Protein AF-A0A1I4G0M4-F1 (afdb_monomer)

Nearest PDB structures (foldseek):
  6oh1-assembly1_A  TM=7.867E-01  e=3.934E-06  Streptococcus pneumoniae
  4fum-assembly1_A-2  TM=7.657E-01  e=6.143E-06  Staphylococcus epidermidis RP62A
  4wve-assembly2_B  TM=8.026E-01  e=1.417E-05  Staphylococcus aureus subsp. aureus NCTC 8325
  5e27-assembly2_B  TM=4.887E-01  e=3.034E-07  Mycobacterium tuberculosis
  3eo5-assembly1_A  TM=3.248E-01  e=1.291E-06  Mycobacterium tuberculosis

Foldseek 3Di:
DDDDDDDDDDDDDDDDDDDDVVVVVVVVVVVVVVVVVVVPDDPVVVVVVVCVVVVVVVVVCVVVVPPPPPPDPPPCPVPVVVVVVVVVVVVPPPPDDDDDDDDDDDDDDDDDDDDDDDDDDDDDDDDWDKDKDKDKDKDKAFAAEDEAEDQPDAAPDKDWPDDKDIWMKIWIWIFIDTNNHTDDIDTPDIDGPGHIDHIYMYGYPHDDDPPPPDPDDFPQPQAWDQDPVRDTWRDWDADPDAGPQFFFAAPQRTTGNDPDQPCVCVVRRHTPGTD

Sequence (275 aa):
MTAPPPTDPKSGAGPRRKVPVTTWIGIGCTALLALIGLASGGVWMMIFFAALVVLPTAIYGWAFQQRTWLRLPRKRATAAIGAAIAFVVLLGSSAAYGSAHPETSAPAGVTHRVVSSSTPTPSATPTPVITTKVVAETAVIPFTSTTVDSATAPQGTSSITTPGANGVETKTYLVTYSDGVETTRVLQSDVVTTPPVAQVTTVGTYVAPPPPPAPAAPTCTNGTYVNSAGNTVCRPETSAGAPPGATARCNDGTYSFSQTRRGTCSSHGGVAEWL

pLDDT: mean 77.04, std 19.31, range [38.28, 98.38]

Radius of gyration: 43.45 Å; Cα contacts (8 Å, |Δi|>4): 326; chains: 1; bounding box: 82×77×126 Å

Solvent-accessible surface area (backbone atoms only — not comparable to full-atom values): 17545 Å² total; per-residue (Å²): 142,81,85,83,84,88,82,83,86,83,84,78,86,76,84,84,79,80,78,59,70,69,58,56,51,51,52,49,52,54,51,50,54,54,54,53,47,72,75,71,59,60,76,66,51,52,51,52,54,50,46,65,53,51,51,56,54,51,49,50,47,61,76,65,67,58,76,67,87,71,87,66,67,90,85,55,67,72,62,63,57,52,56,57,56,55,54,61,61,69,70,65,78,76,88,77,82,85,81,81,82,84,89,80,88,87,90,80,89,82,81,95,80,80,90,82,92,80,81,92,72,92,75,74,80,81,76,78,56,74,47,78,45,83,46,82,47,79,46,80,36,78,46,53,80,47,78,45,84,30,75,82,38,52,55,88,42,72,44,76,77,34,78,55,38,62,13,32,34,41,36,34,28,47,34,34,24,49,75,84,42,83,74,46,78,42,83,74,45,79,43,74,79,36,76,51,35,56,19,32,33,38,33,21,61,24,72,80,74,78,77,76,79,75,78,79,77,62,82,49,84,71,39,70,44,69,48,99,87,72,47,81,33,44,42,63,40,78,59,100,57,87,55,75,71,44,36,29,34,20,60,74,60,33,34,30,35,56,92,54,82,80,70,44,36,59,93,35,78,27,67,66,44,78,99

Secondary structure (DSSP, 8-state):
--PPPPPPP-------PPPPHHHHHHHHHHHHHHHHHHHH--HHHHHHHHHHHHHHHHHHHHHT----S----TTSHHHHHHHHHHHHHHT---------PPP------------------PPPPPPP-EEEEEEEEEEEEPPPEEEEEEEEEETT-EEEEE--B-EEEEEEEEEEEETTEEEEEEEEEEEEEEPPBPEEEEEEEE-PPPPPPPPPPP--TT-EEE-TTS-EEEPPB--SS--TT--EEETTSPEE--SSSTTTTTTTTSEEEE-

Structure (mmCIF, N/CA/C/O backbone):
data_AF-A0A1I4G0M4-F1
#
_entry.id   AF-A0A1I4G0M4-F1
#
loop_
_atom_site.group_PDB
_atom_site.id
_atom_site.type_symbol
_atom_site.label_atom_id
_atom_site.label_alt_id
_atom_site.label_comp_id
_atom_site.label_asym_id
_atom_site.label_entity_id
_atom_site.label_seq_id
_atom_site.pdbx_PDB_ins_code
_atom_site.Cartn_x
_atom_site.Cartn_y
_atom_site.Cartn_z
_atom_site.occupancy
_atom_site.B_iso_or_equiv
_atom_site.auth_seq_id
_atom_site.auth_comp_id
_atom_site.auth_asym_id
_atom_site.auth_atom_id
_atom_site.pdbx_PDB_model_num
ATOM 1 N N . MET A 1 1 ? 31.127 62.601 -32.742 1.00 46.09 1 MET A N 1
ATOM 2 C CA . MET A 1 1 ? 30.735 62.058 -31.425 1.00 46.09 1 MET A CA 1
ATOM 3 C C . MET A 1 1 ? 29.483 62.808 -31.011 1.00 46.09 1 MET A C 1
ATOM 5 O O . MET A 1 1 ? 29.580 63.955 -30.603 1.00 46.09 1 MET A O 1
ATOM 9 N N . THR A 1 2 ? 28.317 62.223 -31.267 1.00 50.25 2 THR A N 1
ATOM 10 C CA . THR A 1 2 ? 27.009 62.885 -31.150 1.00 50.25 2 THR A CA 1
ATOM 11 C C . THR A 1 2 ? 26.261 62.212 -30.003 1.00 50.25 2 THR A C 1
ATOM 13 O O . THR A 1 2 ? 26.163 60.986 -29.989 1.00 50.25 2 THR A O 1
ATOM 16 N N . ALA A 1 3 ? 25.821 62.985 -29.011 1.00 56.62 3 ALA A N 1
ATOM 17 C CA . ALA A 1 3 ? 25.160 62.471 -27.811 1.00 56.62 3 ALA A CA 1
ATOM 18 C C . ALA A 1 3 ? 23.740 61.941 -28.118 1.00 56.62 3 ALA A C 1
ATOM 20 O O . ALA A 1 3 ? 23.060 62.521 -28.968 1.00 56.62 3 ALA A O 1
ATOM 21 N N . PRO A 1 4 ? 23.267 60.874 -27.442 1.00 65.88 4 PRO A N 1
ATOM 22 C CA . PRO A 1 4 ? 21.891 60.398 -27.581 1.00 65.88 4 PRO A CA 1
ATOM 23 C C . PRO A 1 4 ? 20.898 61.211 -26.716 1.00 65.88 4 PRO A C 1
ATOM 25 O O . PRO A 1 4 ? 21.292 61.734 -25.670 1.00 65.88 4 PRO A O 1
ATOM 28 N N . PRO A 1 5 ? 19.614 61.313 -27.118 1.00 71.19 5 PRO A N 1
ATOM 29 C CA . PRO A 1 5 ? 18.594 62.066 -26.385 1.00 71.19 5 PRO A CA 1
ATOM 30 C C . PRO A 1 5 ? 17.987 61.275 -25.203 1.00 71.19 5 PRO A C 1
ATOM 32 O O . PRO A 1 5 ? 18.040 60.041 -25.199 1.00 71.19 5 PRO A O 1
ATOM 35 N N . PRO A 1 6 ? 17.381 61.961 -24.211 1.00 63.66 6 PRO A N 1
ATOM 36 C CA . PRO A 1 6 ? 16.800 61.331 -23.026 1.00 63.66 6 PRO A CA 1
ATOM 37 C C . PRO A 1 6 ? 15.411 60.737 -23.309 1.00 63.66 6 PRO A C 1
ATOM 39 O O . PRO A 1 6 ? 14.612 61.307 -24.050 1.00 63.66 6 PRO A O 1
ATOM 42 N N . THR A 1 7 ? 15.108 59.592 -22.693 1.00 62.88 7 THR A N 1
ATOM 43 C CA . THR A 1 7 ? 13.800 58.922 -22.773 1.00 62.88 7 THR A CA 1
ATOM 44 C C . THR A 1 7 ? 12.983 59.138 -21.499 1.00 62.88 7 THR A C 1
ATOM 46 O O . THR A 1 7 ? 13.431 58.757 -20.416 1.00 62.88 7 THR A O 1
ATOM 49 N N . ASP A 1 8 ? 11.773 59.682 -21.648 1.00 58.47 8 ASP A N 1
ATOM 50 C CA . ASP A 1 8 ? 10.769 59.851 -20.588 1.00 58.47 8 ASP A CA 1
ATOM 51 C C . ASP A 1 8 ? 10.151 58.520 -20.097 1.00 58.47 8 ASP A C 1
ATOM 53 O O . ASP A 1 8 ? 10.007 57.568 -20.877 1.00 58.47 8 ASP A O 1
ATOM 57 N N . PRO A 1 9 ? 9.701 58.439 -18.827 1.00 55.84 9 PRO A N 1
ATOM 58 C CA . PRO A 1 9 ? 9.067 57.249 -18.268 1.00 55.84 9 PRO A CA 1
ATOM 59 C C . PRO A 1 9 ? 7.562 57.189 -18.594 1.00 55.84 9 PRO A C 1
ATOM 61 O O . PRO A 1 9 ? 6.764 58.002 -18.130 1.00 55.84 9 PRO A O 1
ATOM 64 N N . LYS A 1 10 ? 7.135 56.169 -19.351 1.00 48.88 10 LYS A N 1
ATOM 65 C CA . LYS A 1 10 ? 5.709 55.848 -19.555 1.00 48.88 10 LYS A CA 1
ATOM 66 C C . LYS A 1 10 ? 5.083 55.305 -18.264 1.00 48.88 10 LYS A C 1
ATOM 68 O O . LYS A 1 10 ? 5.403 54.194 -17.842 1.00 48.88 10 LYS A O 1
ATOM 73 N N . SER A 1 11 ? 4.130 56.041 -17.690 1.00 54.94 11 SER A N 1
ATOM 74 C CA . SER A 1 11 ? 3.196 55.509 -16.694 1.00 54.94 11 SER A CA 1
ATOM 75 C C . SER A 1 11 ? 2.134 54.646 -17.392 1.00 54.94 11 SER A C 1
ATOM 77 O O . SER A 1 11 ? 1.434 55.081 -18.305 1.00 54.94 11 SER A O 1
ATOM 79 N N . GLY A 1 12 ? 2.051 53.371 -17.009 1.00 44.28 12 GLY A N 1
ATOM 80 C CA . GLY A 1 12 ? 1.081 52.413 -17.537 1.00 44.28 12 GLY A CA 1
ATOM 81 C C . GLY A 1 12 ? 0.051 52.047 -16.477 1.00 44.28 12 GLY A C 1
ATOM 82 O O . GLY A 1 12 ? 0.249 51.092 -15.730 1.00 44.28 12 GLY A O 1
ATOM 83 N N . ALA A 1 13 ? -1.058 52.784 -16.407 1.00 55.34 13 ALA A N 1
ATOM 84 C CA . ALA A 1 13 ? -2.236 52.350 -15.662 1.00 55.34 13 ALA A CA 1
ATOM 85 C C . ALA A 1 13 ? -2.979 51.280 -16.484 1.00 55.34 13 ALA A C 1
ATOM 87 O O . ALA A 1 13 ? -3.579 51.576 -17.516 1.00 55.34 13 ALA A O 1
ATOM 88 N N . GLY A 1 14 ? -2.900 50.018 -16.054 1.00 52.09 14 GLY A N 1
ATOM 89 C CA . GLY A 1 14 ? -3.593 48.898 -16.697 1.00 52.09 14 GLY A CA 1
ATOM 90 C C . GLY A 1 14 ? -5.120 48.929 -16.490 1.00 52.09 14 GLY A C 1
ATOM 91 O O . GLY A 1 14 ? -5.606 49.503 -15.512 1.00 52.09 14 GLY A O 1
ATOM 92 N N . PRO A 1 15 ? -5.905 48.294 -17.381 1.00 52.31 15 PRO A N 1
ATOM 93 C CA . PRO A 1 15 ? -7.363 48.369 -17.354 1.00 52.31 15 PRO A CA 1
ATOM 94 C C . PRO A 1 15 ? -7.946 47.557 -16.188 1.00 52.31 15 PRO A C 1
ATOM 96 O O . PRO A 1 15 ? -7.627 46.379 -16.004 1.00 52.31 15 PRO A O 1
ATOM 99 N N . ARG A 1 16 ? -8.851 48.171 -15.412 1.00 62.41 16 ARG A N 1
ATOM 100 C CA . ARG A 1 16 ? -9.603 47.489 -14.346 1.00 62.41 16 ARG A CA 1
ATOM 101 C C . ARG A 1 16 ? -10.529 46.435 -14.965 1.00 62.41 16 ARG A C 1
ATOM 103 O O . ARG A 1 16 ? -11.519 46.775 -15.611 1.00 62.41 16 ARG A O 1
ATOM 110 N N . ARG A 1 17 ? -10.212 45.149 -14.774 1.00 59.25 17 ARG A N 1
ATOM 111 C CA . ARG A 1 17 ? -11.057 44.027 -15.217 1.00 59.25 17 ARG A CA 1
ATOM 112 C C . ARG A 1 17 ? -12.357 44.007 -14.413 1.00 59.25 17 ARG A C 1
ATOM 114 O O . ARG A 1 17 ? -12.329 43.914 -13.189 1.00 59.25 17 ARG A O 1
ATOM 121 N N . LYS A 1 18 ? -13.491 44.085 -15.112 1.00 61.56 18 LYS A N 1
ATOM 122 C CA . LYS A 1 18 ? -14.827 43.924 -14.528 1.00 61.56 18 LYS A CA 1
ATOM 123 C C . LYS A 1 18 ? -15.064 42.441 -14.226 1.00 61.56 18 LYS A C 1
ATOM 125 O O . LYS A 1 18 ? -14.893 41.600 -15.104 1.00 61.56 18 LYS A O 1
ATOM 130 N N . VAL A 1 19 ? -15.416 42.135 -12.981 1.00 71.19 19 VAL A N 1
ATOM 131 C CA . VAL A 1 19 ? -15.718 40.773 -12.516 1.00 71.19 19 VAL A CA 1
ATOM 132 C C . VAL A 1 19 ? -17.108 40.376 -13.038 1.00 71.19 19 VAL A C 1
ATOM 134 O O . VAL A 1 19 ? -18.021 41.201 -12.943 1.00 71.19 19 VAL A O 1
ATOM 137 N N . PRO A 1 20 ? -17.296 39.175 -13.618 1.00 74.00 20 PRO A N 1
ATOM 138 C CA . PRO A 1 20 ? -18.584 38.772 -14.176 1.00 74.00 20 PRO A CA 1
ATOM 139 C C . PRO A 1 20 ? -19.659 38.646 -13.087 1.00 74.00 20 PRO A C 1
ATOM 141 O O . PRO A 1 20 ? -19.386 38.233 -11.961 1.00 74.00 20 PRO A O 1
ATOM 144 N N . VAL A 1 21 ? -20.900 38.996 -13.436 1.00 74.50 21 VAL A N 1
ATOM 145 C CA . VAL A 1 21 ? -22.054 39.047 -12.512 1.00 74.50 21 VAL A CA 1
ATOM 146 C C . VAL A 1 21 ? -22.309 37.697 -11.829 1.00 74.50 21 VAL A C 1
ATOM 148 O O . VAL A 1 21 ? -22.703 37.651 -10.668 1.00 74.50 21 VAL A O 1
ATOM 151 N N . THR A 1 22 ? -21.988 36.589 -12.495 1.00 70.12 22 THR A N 1
ATOM 152 C CA . THR A 1 22 ? -22.091 35.231 -11.941 1.00 70.12 22 THR A CA 1
ATOM 153 C C . THR A 1 22 ? -21.184 35.004 -10.730 1.00 70.12 22 THR A C 1
ATOM 155 O O . THR A 1 22 ? -21.563 34.285 -9.808 1.00 70.12 22 THR A O 1
ATOM 158 N N . THR A 1 23 ? -20.023 35.663 -10.667 1.00 72.06 23 THR A N 1
ATOM 159 C CA . THR A 1 23 ? -19.131 35.608 -9.499 1.00 72.06 23 THR A CA 1
ATOM 160 C C . THR A 1 23 ? -19.723 36.364 -8.310 1.00 72.06 23 THR A C 1
ATOM 162 O O . THR A 1 23 ? -19.612 35.897 -7.180 1.00 72.06 23 THR A O 1
ATOM 165 N N . TRP A 1 24 ? -20.417 37.482 -8.547 1.00 72.25 24 TRP A N 1
ATOM 166 C CA . TRP A 1 24 ? -21.117 38.219 -7.489 1.00 72.25 24 TRP A CA 1
ATOM 167 C C . TRP A 1 24 ? -22.326 37.454 -6.943 1.00 72.25 24 TRP A C 1
ATOM 169 O O . TRP A 1 24 ? -22.546 37.458 -5.733 1.00 72.25 24 TRP A O 1
ATOM 179 N N . ILE A 1 25 ? -23.054 36.731 -7.802 1.00 75.88 25 ILE A N 1
ATOM 180 C CA . ILE A 1 25 ? -24.154 35.846 -7.384 1.00 75.88 25 ILE A CA 1
ATOM 181 C C . ILE A 1 25 ? -23.623 34.690 -6.523 1.00 75.88 25 ILE A C 1
ATOM 183 O O . ILE A 1 25 ? -24.203 34.389 -5.481 1.00 75.88 25 ILE A O 1
ATOM 187 N N . GLY A 1 26 ? -22.492 34.087 -6.910 1.00 73.38 26 GLY A N 1
ATOM 188 C CA . GLY A 1 26 ? -21.847 33.025 -6.133 1.00 73.38 26 GLY A CA 1
ATOM 189 C C . GLY A 1 26 ? -21.411 33.492 -4.743 1.00 73.38 26 GLY A C 1
ATOM 190 O O . GLY A 1 26 ? -21.760 32.856 -3.751 1.00 73.38 26 GLY A O 1
ATOM 191 N N . ILE A 1 27 ? -20.728 34.641 -4.663 1.00 76.31 27 ILE A N 1
ATOM 192 C CA . ILE A 1 27 ? -20.287 35.235 -3.389 1.00 76.31 27 ILE A CA 1
ATOM 193 C C . ILE A 1 27 ? -21.495 35.579 -2.504 1.00 76.31 27 ILE A C 1
ATOM 195 O O . ILE A 1 27 ? -21.495 35.262 -1.312 1.00 76.31 27 ILE A O 1
ATOM 199 N N . GLY A 1 28 ? -22.548 36.159 -3.090 1.00 78.12 28 GLY A N 1
ATOM 200 C CA . GLY A 1 28 ? -23.790 36.483 -2.387 1.00 78.12 28 GLY A CA 1
ATOM 201 C C . GLY A 1 28 ? -24.496 35.250 -1.818 1.00 78.12 28 GLY A C 1
ATOM 202 O O . GLY A 1 28 ? -24.866 35.252 -0.646 1.00 78.12 28 GLY A O 1
ATOM 203 N N . CYS A 1 29 ? -24.610 34.168 -2.597 1.00 75.12 29 CYS A N 1
ATOM 204 C CA . CYS A 1 29 ? -25.181 32.906 -2.116 1.00 75.12 29 CYS A CA 1
ATOM 205 C C . CYS A 1 29 ? -24.360 32.301 -0.975 1.00 75.12 29 CYS A C 1
ATOM 207 O O . CYS A 1 29 ? -24.932 31.875 0.025 1.00 75.12 29 CYS A O 1
ATOM 209 N N . THR A 1 30 ? -23.028 32.301 -1.075 1.00 76.12 30 THR A N 1
ATOM 210 C CA . THR A 1 30 ? -22.179 31.777 0.006 1.00 76.12 30 THR A CA 1
ATOM 211 C C . THR A 1 30 ? -22.269 32.612 1.282 1.00 76.12 30 THR A C 1
ATOM 213 O O . THR A 1 30 ? -22.320 32.045 2.371 1.00 76.12 30 THR A O 1
ATOM 216 N N . ALA A 1 31 ? -22.351 33.941 1.169 1.00 77.50 31 ALA A N 1
ATOM 217 C CA . ALA A 1 31 ? -22.510 34.822 2.323 1.00 77.50 31 ALA A CA 1
ATOM 218 C C . ALA A 1 31 ? -23.891 34.661 2.983 1.00 77.50 31 ALA A C 1
ATOM 220 O O . ALA A 1 31 ? -23.984 34.625 4.208 1.00 77.50 31 ALA A O 1
ATOM 221 N N . LEU A 1 32 ? -24.953 34.499 2.185 1.00 76.44 32 LEU A N 1
ATOM 222 C CA . LEU A 1 32 ? -26.309 34.261 2.684 1.00 76.44 32 LEU A CA 1
ATOM 223 C C . LEU A 1 32 ? -26.420 32.905 3.398 1.00 76.44 32 LEU A C 1
ATOM 225 O O . LEU A 1 32 ? -26.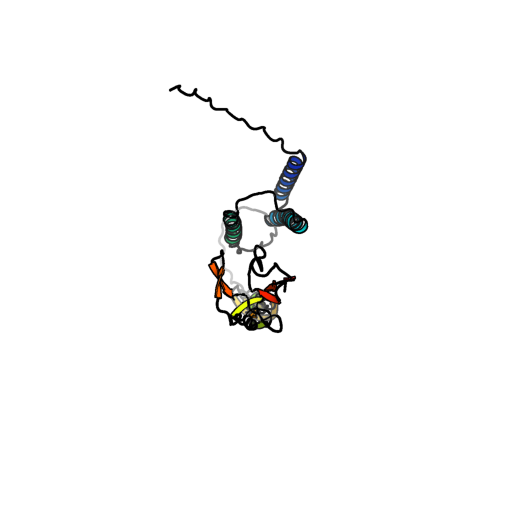984 32.831 4.485 1.00 76.44 32 LEU A O 1
ATOM 229 N N . LEU A 1 33 ? -25.839 31.844 2.831 1.00 69.44 33 LEU A N 1
ATOM 230 C CA . LEU A 1 33 ? -25.834 30.514 3.449 1.00 69.44 33 LEU A CA 1
ATOM 231 C C . LEU A 1 33 ? -25.006 30.480 4.744 1.00 69.44 33 LEU A C 1
ATOM 233 O O . LEU A 1 33 ? -25.419 29.844 5.712 1.00 69.44 33 LEU A O 1
ATOM 237 N N . ALA A 1 34 ? -23.894 31.220 4.806 1.00 66.44 34 ALA A N 1
ATOM 238 C CA . ALA A 1 34 ? -23.120 31.385 6.037 1.00 66.44 34 ALA A CA 1
ATOM 239 C C . ALA A 1 34 ? -23.906 32.145 7.124 1.00 66.44 34 ALA A C 1
ATOM 241 O O . ALA A 1 34 ? -23.857 31.774 8.296 1.00 66.44 34 ALA A O 1
ATOM 242 N N . LEU A 1 35 ? -24.681 33.166 6.742 1.00 68.12 35 LEU A N 1
ATOM 243 C CA . LEU A 1 35 ? -25.550 33.908 7.664 1.00 68.12 35 LEU A CA 1
ATOM 244 C C . LEU A 1 35 ? -26.728 33.065 8.177 1.00 68.12 35 LEU A C 1
ATOM 246 O O . LEU A 1 35 ? -27.078 33.164 9.350 1.00 68.12 35 LEU A O 1
ATOM 250 N N . ILE A 1 36 ? -27.302 32.192 7.344 1.00 68.19 36 ILE A N 1
ATOM 251 C CA . ILE A 1 36 ? -28.359 31.255 7.765 1.00 68.19 36 ILE A CA 1
ATOM 252 C C . ILE A 1 36 ? -27.798 30.184 8.719 1.00 68.19 36 ILE A C 1
ATOM 254 O O . ILE A 1 36 ? -28.456 29.818 9.698 1.00 68.19 36 ILE A O 1
ATOM 258 N N . GLY A 1 37 ? -26.557 29.735 8.496 1.00 59.38 37 GLY A N 1
ATOM 259 C CA . GLY A 1 37 ? -25.847 28.828 9.405 1.00 59.38 37 GLY A CA 1
ATOM 260 C C . GLY A 1 37 ? -25.583 29.432 10.790 1.00 59.38 37 GLY A C 1
ATOM 261 O O . GLY A 1 37 ? -25.668 28.726 11.793 1.00 59.38 37 GLY A O 1
ATOM 262 N N . LEU A 1 38 ? -25.353 30.748 10.870 1.00 63.94 38 LEU A N 1
ATOM 263 C CA . LEU A 1 38 ? -25.207 31.466 12.144 1.00 63.94 38 LEU A CA 1
ATOM 264 C C . LEU A 1 38 ? -26.517 31.555 12.946 1.00 63.94 38 LEU A C 1
ATOM 266 O O . LEU A 1 38 ? -26.468 31.697 14.165 1.00 63.94 38 LEU A O 1
ATOM 270 N N . ALA A 1 39 ? -27.675 31.443 12.291 1.00 59.88 39 ALA A N 1
ATOM 271 C CA . ALA A 1 39 ? -28.978 31.606 12.932 1.00 59.88 39 ALA A CA 1
ATOM 272 C C . ALA A 1 39 ? -29.610 30.295 13.448 1.00 59.88 39 ALA A C 1
ATOM 274 O O . ALA A 1 39 ? -30.589 30.366 14.185 1.00 59.88 39 ALA A O 1
ATOM 275 N N . SER A 1 40 ? -29.096 29.110 13.077 1.00 61.91 40 SER A N 1
ATOM 276 C CA . SER A 1 40 ? -29.826 27.836 13.270 1.00 61.91 40 SER A CA 1
ATOM 277 C C . SER A 1 40 ? -29.075 26.688 13.965 1.00 61.91 40 SER A C 1
ATOM 279 O O . SER A 1 40 ? -29.665 25.634 14.188 1.00 61.91 40 SER A O 1
ATOM 281 N N . GLY A 1 41 ? -27.843 26.905 14.435 1.00 59.66 41 GLY A N 1
ATOM 282 C CA . GLY A 1 41 ? -27.257 26.079 15.497 1.00 59.66 41 GLY A CA 1
ATOM 283 C C . GLY A 1 41 ? -26.064 25.207 15.098 1.00 59.66 41 GLY A C 1
ATOM 284 O O . GLY A 1 41 ? -26.090 24.445 14.138 1.00 59.66 41 GLY A O 1
ATOM 285 N N . GLY A 1 42 ? -25.028 25.293 15.939 1.00 73.56 42 GLY A N 1
ATOM 286 C CA . GLY A 1 42 ? -23.911 24.357 16.023 1.00 73.56 42 GLY A CA 1
ATOM 287 C C . GLY A 1 42 ? -22.783 24.581 15.014 1.00 73.56 42 GLY A C 1
ATOM 288 O O . GLY A 1 42 ? -22.974 24.536 13.803 1.00 73.56 42 GLY A O 1
ATOM 289 N N . VAL A 1 43 ? -21.553 24.693 15.525 1.00 72.25 43 VAL A N 1
ATOM 290 C CA . VAL A 1 43 ? -20.302 24.688 14.734 1.00 72.25 43 VAL A CA 1
ATOM 291 C C . VAL A 1 43 ? -20.224 23.470 13.794 1.00 72.25 43 VAL A C 1
ATOM 293 O O . VAL A 1 43 ? -19.661 23.549 12.706 1.00 72.25 43 VAL A O 1
ATOM 296 N N . TRP A 1 44 ? -20.873 22.364 14.161 1.00 60.94 44 TRP A N 1
ATOM 297 C CA . TRP A 1 44 ? -20.993 21.158 13.342 1.00 60.94 44 TRP A CA 1
ATOM 298 C C . TRP A 1 44 ? -21.796 21.350 12.049 1.00 60.94 44 TRP A C 1
ATOM 300 O O . TRP A 1 44 ? -21.451 20.755 11.029 1.00 60.94 44 TRP A O 1
ATOM 310 N N . MET A 1 45 ? -22.799 22.230 12.042 1.00 67.19 45 MET A N 1
ATOM 311 C CA . MET A 1 45 ? -23.581 22.531 10.842 1.00 67.19 45 MET A CA 1
ATOM 312 C C . MET A 1 45 ? -22.754 23.363 9.850 1.00 67.19 45 MET A C 1
ATOM 314 O O . MET A 1 45 ? -22.775 23.112 8.646 1.00 67.19 45 MET A O 1
ATOM 318 N N . MET A 1 46 ? -21.919 24.276 10.361 1.00 70.25 46 MET A N 1
ATOM 319 C CA . MET A 1 46 ? -20.951 25.031 9.553 1.00 70.25 46 MET A CA 1
ATOM 320 C C . MET A 1 46 ? -19.930 24.113 8.869 1.00 70.25 46 MET A C 1
ATOM 322 O O . MET A 1 46 ? -19.624 24.306 7.693 1.00 70.25 46 MET A O 1
ATOM 326 N N . ILE A 1 47 ? -19.434 23.089 9.573 1.00 77.31 47 ILE A N 1
ATOM 327 C CA . ILE A 1 47 ? -18.485 22.114 9.010 1.00 77.31 47 ILE A CA 1
ATOM 328 C C . ILE A 1 47 ? -19.162 21.256 7.936 1.00 77.31 47 ILE A C 1
ATOM 330 O O . ILE A 1 47 ? -18.572 21.028 6.880 1.00 77.31 47 ILE A O 1
ATOM 334 N N . PHE A 1 48 ? -20.409 20.832 8.158 1.00 78.25 48 PHE A N 1
ATOM 335 C CA . PHE A 1 48 ? -21.159 20.040 7.183 1.00 78.25 48 PHE A CA 1
ATOM 336 C C . PHE A 1 48 ? -21.421 20.820 5.885 1.00 78.25 48 PHE A C 1
ATOM 338 O O . PHE A 1 48 ? -21.159 20.311 4.795 1.00 78.25 48 PHE A O 1
ATOM 345 N N . PHE A 1 49 ? -21.845 22.085 5.978 1.00 73.81 49 PHE A N 1
ATOM 346 C CA . PHE A 1 49 ? -22.045 22.928 4.794 1.00 73.81 49 PHE A CA 1
ATOM 347 C C . PHE A 1 49 ? -20.730 23.301 4.098 1.00 73.81 49 PHE A C 1
ATOM 349 O O . PHE A 1 49 ? -20.674 23.301 2.868 1.00 73.81 49 PHE A O 1
ATOM 356 N N . ALA A 1 50 ? -19.652 23.552 4.848 1.00 79.25 50 ALA A N 1
ATOM 357 C CA . ALA A 1 50 ? -18.331 23.775 4.263 1.00 79.25 50 ALA A CA 1
ATOM 358 C C . ALA A 1 50 ? -17.841 22.533 3.498 1.00 79.25 50 ALA A C 1
ATOM 360 O O . ALA A 1 50 ? -17.373 22.651 2.363 1.00 79.25 50 ALA A O 1
ATOM 361 N N . ALA A 1 51 ? -18.017 21.338 4.069 1.00 79.88 51 ALA A N 1
ATOM 362 C CA . ALA A 1 51 ? -17.696 20.080 3.404 1.00 79.88 51 ALA A CA 1
ATOM 363 C C . ALA A 1 51 ? -18.544 19.874 2.139 1.00 79.88 51 ALA A C 1
ATOM 365 O O . ALA A 1 51 ? -17.996 19.507 1.102 1.00 79.88 51 ALA A O 1
ATOM 366 N N . LEU A 1 52 ? -19.843 20.189 2.183 1.00 83.88 52 LEU A N 1
ATOM 367 C CA . LEU A 1 52 ? -20.761 20.048 1.048 1.00 83.88 52 LEU A CA 1
ATOM 368 C C . LEU A 1 52 ? -20.435 21.003 -0.112 1.00 83.88 52 LEU A C 1
ATOM 370 O O . LEU A 1 52 ? -20.794 20.713 -1.244 1.00 83.88 52 LEU A O 1
ATOM 374 N N . VAL A 1 53 ? -19.705 22.098 0.119 1.00 81.12 53 VAL A N 1
ATOM 375 C CA . VAL A 1 53 ? -19.227 22.995 -0.953 1.00 81.12 53 VAL A CA 1
ATOM 376 C C . VAL A 1 53 ? -17.829 22.601 -1.447 1.00 81.12 53 VAL A C 1
ATOM 378 O O . VAL A 1 53 ? -17.566 22.610 -2.654 1.00 81.12 53 VAL A O 1
ATOM 381 N N . VAL A 1 54 ? -16.925 22.222 -0.540 1.00 83.88 54 VAL A N 1
ATOM 382 C CA . VAL A 1 54 ? -15.524 21.903 -0.868 1.00 83.88 54 VAL A CA 1
ATOM 383 C C . VAL A 1 54 ? -15.386 20.539 -1.555 1.00 83.88 54 VAL A C 1
ATOM 385 O O . VAL A 1 54 ? -14.610 20.410 -2.502 1.00 83.88 54 VAL A O 1
ATOM 388 N N . LEU A 1 55 ? -16.154 19.524 -1.144 1.00 84.44 55 LEU A N 1
ATOM 389 C CA . LEU A 1 55 ? -16.086 18.190 -1.756 1.00 84.44 55 LEU A CA 1
ATOM 390 C C . LEU A 1 55 ? -16.525 18.197 -3.224 1.00 84.44 55 LEU A C 1
ATOM 392 O O . LEU A 1 55 ? -15.752 17.732 -4.059 1.00 84.44 55 LEU A O 1
ATOM 396 N N . PRO A 1 56 ? -17.688 18.760 -3.602 1.00 81.38 56 PRO A N 1
ATOM 397 C CA . PRO A 1 56 ? -18.097 18.793 -5.001 1.00 81.38 56 PRO A CA 1
ATOM 398 C C . PRO A 1 56 ? -17.188 19.666 -5.860 1.00 81.38 56 PRO A C 1
ATOM 400 O O . PRO A 1 56 ? -16.951 19.317 -7.009 1.00 81.38 56 PRO A O 1
ATOM 403 N N . THR A 1 57 ? -16.621 20.757 -5.329 1.00 77.12 57 THR A N 1
ATOM 404 C CA . THR A 1 57 ? -15.658 21.582 -6.083 1.00 77.12 57 THR A CA 1
ATOM 405 C C . THR A 1 57 ? -14.324 20.866 -6.302 1.00 77.12 57 THR A C 1
ATOM 407 O O . THR A 1 57 ? -13.761 20.951 -7.395 1.00 77.12 57 THR A O 1
ATOM 410 N N . ALA A 1 58 ? -13.847 20.097 -5.321 1.00 75.50 58 ALA A N 1
ATOM 411 C CA . ALA A 1 58 ? -12.668 19.248 -5.469 1.00 75.50 58 ALA A CA 1
ATOM 412 C C . ALA A 1 58 ? -12.917 18.069 -6.429 1.00 75.50 58 ALA A C 1
ATOM 414 O O . ALA A 1 58 ? -12.094 17.815 -7.309 1.00 75.50 58 ALA A O 1
ATOM 415 N N . ILE A 1 59 ? -14.067 17.395 -6.311 1.00 83.50 59 ILE A N 1
ATOM 416 C CA . ILE A 1 59 ? -14.475 16.286 -7.189 1.00 83.50 59 ILE A CA 1
ATOM 417 C C . ILE A 1 59 ? -14.683 16.787 -8.620 1.00 83.50 59 ILE A C 1
ATOM 419 O O . ILE A 1 59 ? -14.207 16.153 -9.555 1.00 83.50 59 ILE A O 1
ATOM 423 N N . TYR A 1 60 ? -15.310 17.949 -8.807 1.00 72.06 60 TYR A N 1
ATOM 424 C CA . TYR A 1 60 ? -15.466 18.581 -10.117 1.00 72.06 60 TYR A CA 1
ATOM 425 C C . TYR A 1 60 ? -14.106 18.964 -10.722 1.00 72.06 60 TYR A C 1
ATOM 427 O O . TYR A 1 60 ? -13.851 18.688 -11.893 1.00 72.06 60 TYR A O 1
ATOM 435 N N . GLY A 1 61 ? -13.190 19.527 -9.923 1.00 71.06 61 GLY A N 1
ATOM 436 C CA . GLY A 1 61 ? -11.825 19.836 -10.363 1.00 71.06 61 GLY A CA 1
ATOM 437 C C . GLY A 1 61 ? -11.005 18.596 -10.744 1.00 71.06 61 GLY A C 1
ATOM 438 O O . GLY A 1 61 ? -10.210 18.648 -11.684 1.00 71.06 61 GLY A O 1
ATOM 439 N N . TRP A 1 62 ? -11.219 17.476 -10.051 1.00 76.94 62 TRP A N 1
ATOM 440 C CA . TRP A 1 62 ? -10.560 16.200 -10.334 1.00 76.94 62 TRP A CA 1
ATOM 441 C C . TRP A 1 62 ? -11.156 15.495 -11.561 1.00 76.94 62 TRP A C 1
ATOM 443 O O . TRP A 1 62 ? -10.413 15.083 -12.452 1.00 76.94 62 TRP A O 1
ATOM 453 N N . ALA A 1 63 ? -12.487 15.429 -11.651 1.00 76.12 63 ALA A N 1
ATOM 454 C CA . ALA A 1 63 ? -13.212 14.749 -12.722 1.00 76.12 63 ALA A CA 1
ATOM 455 C C . ALA A 1 63 ? -13.045 15.431 -14.089 1.00 76.12 63 ALA A C 1
ATOM 457 O O . ALA A 1 63 ? -12.970 14.748 -15.106 1.00 76.12 63 ALA A O 1
ATOM 458 N N . PHE A 1 64 ? -12.939 16.763 -14.133 1.00 69.44 64 PHE A N 1
ATOM 459 C CA . PHE A 1 64 ? -12.834 17.497 -15.399 1.00 69.44 64 PHE A CA 1
ATOM 460 C C . PHE A 1 64 ? -11.402 17.759 -15.882 1.00 69.44 64 PHE A C 1
ATOM 462 O O . PHE A 1 64 ? -11.244 18.414 -16.911 1.00 69.44 64 PHE A O 1
ATOM 469 N N . GLN A 1 65 ? -10.359 17.279 -15.183 1.00 58.50 65 GLN A N 1
ATOM 470 C CA . GLN A 1 65 ? -8.939 17.425 -15.571 1.00 58.50 65 GLN A CA 1
ATOM 471 C C . GLN A 1 65 ? -8.524 18.833 -16.062 1.00 58.50 65 GLN A C 1
ATOM 473 O O . GLN A 1 65 ? -7.492 19.004 -16.721 1.00 58.50 65 GLN A O 1
ATOM 478 N N . GLN A 1 66 ? -9.270 19.883 -15.708 1.00 49.38 66 GLN A N 1
ATOM 479 C CA . GLN A 1 66 ? -8.880 21.246 -16.014 1.00 49.38 66 GLN A CA 1
ATOM 480 C C . GLN A 1 66 ? -7.827 21.649 -14.999 1.00 49.38 66 GLN A C 1
ATOM 482 O O . GLN A 1 66 ? -8.125 22.115 -13.901 1.00 49.38 66 GLN A O 1
ATOM 487 N N . ARG A 1 67 ? -6.570 21.424 -15.397 1.00 50.69 67 ARG A N 1
ATOM 488 C CA . ARG A 1 67 ? -5.368 21.996 -14.792 1.00 50.69 67 ARG A CA 1
ATOM 489 C C . ARG A 1 67 ? -5.671 23.447 -14.440 1.00 50.69 67 ARG A C 1
ATOM 491 O O . ARG A 1 67 ? -5.771 24.305 -15.317 1.00 50.69 67 ARG A O 1
ATOM 498 N N . THR A 1 68 ? -5.883 23.672 -13.152 1.00 45.94 68 THR A N 1
ATOM 499 C CA . THR A 1 68 ? -6.288 24.943 -12.578 1.00 45.94 68 THR A CA 1
ATOM 500 C C . THR A 1 68 ? -5.362 26.045 -13.081 1.00 45.94 68 THR A C 1
ATOM 502 O O . THR A 1 68 ? -4.137 25.956 -13.026 1.00 45.94 68 THR A O 1
ATOM 505 N N . TRP A 1 69 ? -5.978 27.099 -13.608 1.00 46.81 69 TRP A N 1
ATOM 506 C CA . TRP A 1 69 ? -5.350 28.258 -14.250 1.00 46.81 69 TRP A CA 1
ATOM 507 C C . TRP A 1 69 ? -4.530 29.133 -13.275 1.00 46.81 69 TRP A C 1
ATOM 509 O O . TRP A 1 69 ? -3.990 30.173 -13.651 1.00 46.81 69 TRP A O 1
ATOM 519 N N . LEU A 1 70 ? -4.385 28.704 -12.017 1.00 49.81 70 LEU A N 1
ATOM 520 C CA . LEU A 1 70 ? -3.436 29.266 -11.068 1.00 49.81 70 LEU A CA 1
ATOM 521 C C . LEU A 1 70 ? -2.048 28.707 -11.390 1.00 49.81 70 LEU A C 1
ATOM 523 O O . LEU A 1 70 ? -1.615 27.692 -10.846 1.00 49.81 70 LEU A O 1
ATOM 527 N N . ARG A 1 71 ? -1.324 29.415 -12.266 1.00 48.00 71 ARG A N 1
ATOM 528 C CA . ARG A 1 71 ? 0.133 29.286 -12.423 1.00 48.00 71 ARG A CA 1
ATOM 529 C C . ARG A 1 71 ? 0.847 29.730 -11.139 1.00 48.00 71 ARG A C 1
ATOM 531 O O . ARG A 1 71 ? 1.584 30.712 -11.143 1.00 48.00 71 ARG A O 1
ATOM 538 N N . LEU A 1 72 ? 0.633 29.023 -10.031 1.00 55.16 72 LEU A N 1
ATOM 539 C CA . LEU A 1 72 ? 1.484 29.176 -8.864 1.00 55.16 72 LEU A CA 1
ATOM 540 C C . LEU A 1 72 ? 2.799 28.431 -9.115 1.00 55.16 72 LEU A C 1
ATOM 542 O O . LEU A 1 72 ? 2.787 27.251 -9.479 1.00 55.16 72 LEU A O 1
ATOM 546 N N . PRO A 1 73 ? 3.949 29.096 -8.922 1.00 44.44 73 PRO A N 1
ATOM 547 C CA . PRO A 1 73 ? 5.240 28.447 -9.033 1.00 44.44 73 PRO A CA 1
ATOM 548 C C . PRO A 1 73 ? 5.339 27.326 -7.992 1.00 44.44 73 PRO A C 1
ATOM 550 O O . PRO A 1 73 ? 5.114 27.536 -6.798 1.00 44.44 73 PRO A O 1
ATOM 553 N N . ARG A 1 74 ? 5.720 26.136 -8.471 1.00 53.84 74 ARG A N 1
ATOM 554 C CA . ARG A 1 74 ? 5.828 24.835 -7.775 1.00 53.84 74 ARG A CA 1
ATOM 555 C C . ARG A 1 74 ? 6.581 24.810 -6.432 1.00 53.84 74 ARG A C 1
ATOM 557 O O . ARG A 1 74 ? 6.657 23.755 -5.821 1.00 53.84 74 ARG A O 1
ATOM 564 N N . LYS A 1 75 ? 7.137 25.925 -5.951 1.00 51.31 75 LYS A N 1
ATOM 565 C CA . LYS A 1 75 ? 7.980 25.970 -4.746 1.00 51.31 75 LYS A CA 1
ATOM 566 C C . LYS A 1 75 ? 7.297 26.512 -3.484 1.00 51.31 75 LYS A C 1
ATOM 568 O O . LYS A 1 75 ? 7.946 26.545 -2.449 1.00 51.31 75 LYS A O 1
ATOM 573 N N . ARG A 1 76 ? 6.024 26.941 -3.529 1.00 51.97 76 ARG A N 1
ATOM 574 C CA . ARG A 1 76 ? 5.327 27.466 -2.326 1.00 51.97 76 ARG A CA 1
ATOM 575 C C . ARG A 1 76 ? 3.951 26.857 -2.022 1.00 51.97 76 ARG A C 1
ATOM 577 O O . ARG A 1 76 ? 3.396 27.139 -0.968 1.00 51.97 76 ARG A O 1
ATOM 584 N N . ALA A 1 77 ? 3.429 25.976 -2.879 1.00 48.78 77 ALA A N 1
ATOM 585 C CA . ALA A 1 77 ? 2.148 25.294 -2.642 1.00 48.78 77 ALA A CA 1
ATOM 586 C C . ALA A 1 77 ? 2.200 24.261 -1.493 1.00 48.78 77 ALA A C 1
ATOM 588 O O . ALA A 1 77 ? 1.167 23.914 -0.933 1.00 48.78 77 ALA A O 1
ATOM 589 N N . THR A 1 78 ? 3.392 23.816 -1.089 1.00 46.91 78 THR A N 1
ATOM 590 C CA . THR A 1 78 ? 3.593 22.904 0.049 1.00 46.91 78 THR A CA 1
ATOM 591 C C . THR A 1 78 ? 3.514 23.592 1.415 1.00 46.91 78 THR A C 1
ATOM 593 O O . THR A 1 78 ? 3.221 22.928 2.402 1.00 46.91 78 THR A O 1
ATOM 596 N N . ALA A 1 79 ? 3.703 24.915 1.498 1.00 44.94 79 ALA A N 1
ATOM 597 C CA . ALA A 1 79 ? 3.675 25.634 2.776 1.00 44.94 79 ALA A CA 1
ATOM 598 C C . ALA A 1 79 ? 2.252 26.011 3.233 1.00 44.94 79 ALA A C 1
ATOM 600 O O . ALA A 1 79 ? 1.968 26.015 4.426 1.00 44.94 79 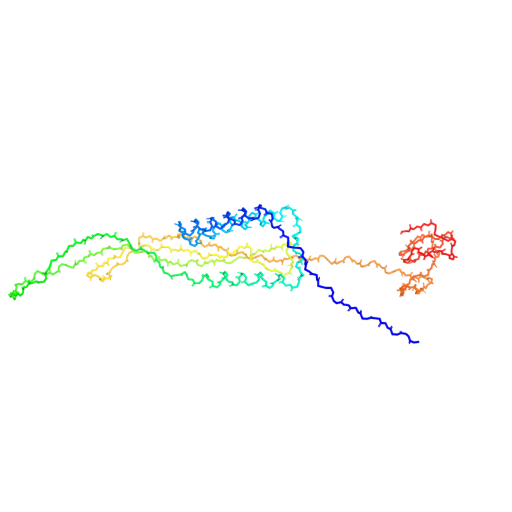ALA A O 1
ATOM 601 N N . ALA A 1 80 ? 1.333 26.284 2.300 1.00 47.62 80 ALA A N 1
ATOM 602 C CA . ALA A 1 80 ? -0.034 26.691 2.641 1.00 47.62 80 ALA A CA 1
ATOM 603 C C . ALA A 1 80 ? -0.934 25.510 3.056 1.00 47.62 80 ALA A C 1
ATOM 605 O O . ALA A 1 80 ? -1.809 25.671 3.900 1.00 47.62 80 ALA A O 1
ATOM 606 N N . ILE A 1 81 ? -0.690 24.311 2.514 1.00 50.19 81 ILE A N 1
ATOM 607 C CA . ILE A 1 81 ? -1.452 23.100 2.865 1.00 50.19 81 ILE A CA 1
ATOM 608 C C . ILE A 1 81 ? -1.026 22.568 4.247 1.00 50.19 81 ILE A C 1
ATOM 610 O O . ILE A 1 81 ? -1.866 22.105 5.013 1.00 50.19 81 ILE A O 1
ATOM 614 N N . GLY A 1 82 ? 0.251 22.725 4.621 1.00 46.53 82 GLY A N 1
ATOM 615 C CA . GLY A 1 82 ? 0.746 22.347 5.950 1.00 46.53 82 GLY A CA 1
ATOM 616 C C . GLY A 1 82 ? 0.153 23.181 7.094 1.00 46.53 82 GLY A C 1
ATOM 617 O O . GLY A 1 82 ? -0.161 22.636 8.149 1.00 46.53 82 GLY A O 1
ATOM 618 N N . ALA A 1 83 ? -0.077 24.481 6.878 1.00 49.91 83 ALA A N 1
ATOM 619 C CA .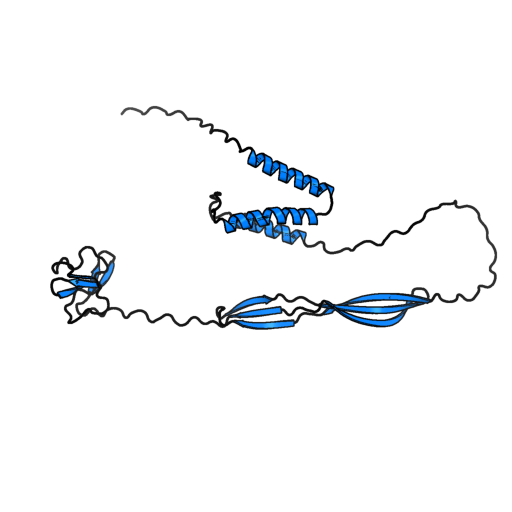 ALA A 1 83 ? -0.642 25.365 7.902 1.00 49.91 83 ALA A CA 1
ATOM 620 C C . ALA A 1 83 ? -2.130 25.082 8.198 1.00 49.91 83 ALA A C 1
ATOM 622 O O . ALA A 1 83 ? -2.564 25.215 9.339 1.00 49.91 83 ALA A O 1
ATOM 623 N N . ALA A 1 84 ? -2.905 24.638 7.201 1.00 51.62 84 ALA A N 1
ATOM 624 C CA . ALA A 1 84 ? -4.317 24.294 7.388 1.00 51.62 84 ALA A CA 1
ATOM 625 C C . ALA A 1 84 ? -4.506 22.972 8.158 1.00 51.62 84 ALA A C 1
ATOM 627 O O . ALA A 1 84 ? -5.405 22.867 8.987 1.00 51.62 84 ALA A O 1
ATOM 628 N N . ILE A 1 85 ? -3.627 21.986 7.943 1.00 53.41 85 ILE A N 1
ATOM 629 C CA . ILE A 1 85 ? -3.678 20.695 8.650 1.00 53.41 85 ILE A CA 1
ATOM 630 C C . ILE A 1 85 ? -3.229 20.858 10.114 1.00 53.41 85 ILE A C 1
ATOM 632 O O . ILE A 1 85 ? -3.832 20.269 11.008 1.00 53.41 85 ILE A O 1
ATOM 636 N N . ALA A 1 86 ? -2.250 21.728 10.390 1.00 50.44 86 ALA A N 1
ATOM 637 C CA . ALA A 1 86 ? -1.813 22.020 11.758 1.00 50.44 86 ALA A CA 1
ATOM 638 C C . ALA A 1 86 ? -2.886 22.740 12.607 1.00 50.44 86 ALA A C 1
ATOM 640 O O . ALA A 1 86 ? -2.955 22.520 13.814 1.00 50.44 86 ALA A O 1
ATOM 641 N N . PHE A 1 87 ? -3.759 23.553 11.998 1.00 48.22 87 PHE A N 1
ATOM 642 C CA . PHE A 1 87 ? -4.815 24.274 12.725 1.00 48.22 87 PHE A CA 1
ATOM 643 C C . PHE A 1 87 ? -6.036 23.393 13.055 1.00 48.22 87 PHE A C 1
ATOM 645 O O . PHE A 1 87 ? -6.678 23.589 14.083 1.00 48.22 87 PHE A O 1
ATOM 652 N N . VAL A 1 88 ? -6.320 22.374 12.234 1.00 52.28 88 VAL A N 1
ATOM 653 C CA . VAL A 1 88 ? -7.387 21.386 12.498 1.00 52.28 88 VAL A CA 1
ATOM 654 C C . VAL A 1 88 ? -6.990 20.410 13.613 1.00 52.28 88 VAL A C 1
ATOM 656 O O . VAL A 1 88 ? -7.845 19.987 14.386 1.00 52.28 88 VAL A O 1
ATOM 659 N N . VAL A 1 89 ? -5.698 20.101 13.757 1.00 54.44 89 VAL A N 1
ATOM 660 C CA . VAL A 1 89 ? -5.208 19.204 14.819 1.00 54.44 89 VAL A CA 1
ATOM 661 C C . VAL A 1 89 ? -5.091 19.916 16.176 1.00 54.44 89 VAL A C 1
ATOM 663 O O . VAL A 1 89 ? -5.321 19.286 17.204 1.00 54.44 89 VAL A O 1
ATOM 666 N N . LEU A 1 90 ? -4.818 21.229 16.219 1.00 48.03 90 LEU A N 1
ATOM 667 C CA . LEU A 1 90 ? -4.671 21.961 17.491 1.00 48.03 90 LEU A CA 1
ATOM 668 C C . LEU A 1 90 ? -5.994 22.361 18.175 1.00 48.03 90 LEU A C 1
ATOM 670 O O . LEU A 1 90 ? -5.984 22.669 19.363 1.00 48.03 90 LEU A O 1
ATOM 674 N N . LEU A 1 91 ? -7.125 22.340 17.464 1.00 49.28 91 LEU A N 1
ATOM 675 C CA . LEU A 1 91 ? -8.454 22.639 18.029 1.00 49.28 91 LEU A CA 1
ATOM 676 C C . LEU A 1 91 ? -9.261 21.381 18.401 1.00 49.28 91 LEU A C 1
ATOM 678 O O . LEU A 1 91 ? -10.378 21.496 18.896 1.00 49.28 91 LEU A O 1
ATOM 682 N N . GLY A 1 92 ? -8.697 20.183 18.208 1.00 45.53 92 GLY A N 1
ATOM 683 C CA . GLY A 1 92 ? -9.326 18.904 18.559 1.00 45.53 92 GLY A CA 1
ATOM 684 C C . GLY A 1 92 ? -9.200 18.486 20.033 1.00 45.53 92 GLY A C 1
ATOM 685 O O . GLY A 1 92 ? -9.667 17.409 20.387 1.00 45.53 92 GLY A O 1
ATOM 686 N N . SER A 1 93 ? -8.585 19.302 20.897 1.00 48.09 93 SER A N 1
ATOM 687 C CA . SER A 1 93 ? -8.220 18.908 22.272 1.00 48.09 93 SER A CA 1
ATOM 688 C C . SER A 1 93 ? -9.184 19.362 23.379 1.00 48.09 93 SER A C 1
ATOM 690 O O . SER A 1 93 ? -8.785 19.426 24.538 1.00 48.09 93 SER A O 1
ATOM 692 N N . SER A 1 94 ? -10.451 19.651 23.085 1.00 54.31 94 SER A N 1
ATOM 693 C CA . SER A 1 94 ? -11.466 19.927 24.119 1.00 54.31 94 SER A CA 1
ATOM 694 C C . SER A 1 94 ? -12.626 18.933 24.064 1.00 54.31 94 SER A C 1
ATOM 696 O O . SER A 1 94 ? -13.778 19.292 23.838 1.00 54.31 94 SER A O 1
ATOM 698 N N . ALA A 1 95 ? -12.312 17.659 24.307 1.00 51.22 95 ALA A N 1
ATOM 699 C CA . ALA A 1 95 ? -13.292 16.619 24.610 1.00 51.22 95 ALA A CA 1
ATOM 700 C C . ALA A 1 95 ? -13.233 16.253 26.104 1.00 51.22 95 ALA A C 1
ATOM 702 O O . ALA A 1 95 ? -12.611 15.272 26.494 1.00 51.22 95 ALA A O 1
ATOM 703 N N . ALA A 1 96 ? -13.844 17.104 26.926 1.00 48.66 96 ALA A N 1
ATOM 704 C CA . ALA A 1 96 ? -14.378 16.868 28.276 1.00 48.66 96 ALA A CA 1
ATOM 705 C C . ALA A 1 96 ? -14.927 18.244 28.699 1.00 48.66 96 ALA A C 1
ATOM 707 O O . ALA A 1 96 ? -14.183 19.215 28.706 1.00 48.66 96 ALA A O 1
ATOM 708 N N . TYR A 1 97 ? -16.221 18.474 28.889 1.00 50.31 97 TYR A N 1
ATOM 709 C CA . TYR A 1 97 ? -17.055 17.896 29.931 1.00 50.31 97 TYR A CA 1
ATOM 710 C C . TYR A 1 97 ? -18.526 17.865 29.504 1.00 50.31 97 TYR A C 1
ATOM 712 O O . TYR A 1 97 ? -18.972 18.620 28.642 1.00 50.31 97 TYR A O 1
ATOM 720 N N . GLY A 1 98 ? -19.229 16.915 30.111 1.00 42.66 98 GLY A N 1
ATOM 721 C CA . GLY A 1 98 ? -20.481 16.349 29.659 1.00 42.66 98 GLY A CA 1
ATOM 722 C C . GLY A 1 98 ? -21.740 17.197 29.791 1.00 42.66 98 GLY A C 1
ATOM 723 O O . GLY A 1 98 ? -21.815 18.256 30.410 1.00 42.66 98 GLY A O 1
ATOM 724 N N . SER A 1 99 ? -22.737 16.612 29.148 1.00 41.31 99 SER A N 1
ATOM 725 C CA . SER A 1 99 ? -24.123 16.993 28.990 1.00 41.31 99 SER A CA 1
ATOM 726 C C . SER A 1 99 ? -24.897 17.086 30.309 1.00 41.31 99 SER A C 1
ATOM 728 O O . SER A 1 99 ? -24.825 16.198 31.150 1.00 41.31 99 SER A O 1
ATOM 730 N N . ALA A 1 100 ? -25.682 18.159 30.408 1.00 39.28 100 ALA A N 1
ATOM 731 C CA . ALA A 1 100 ? -27.069 18.238 30.874 1.00 39.28 100 ALA A CA 1
ATOM 732 C C . ALA A 1 100 ? -27.583 17.207 31.907 1.00 39.28 100 ALA A C 1
ATOM 734 O O . ALA A 1 100 ? -27.864 16.055 31.581 1.00 39.28 100 ALA A O 1
ATOM 735 N N . HIS A 1 101 ? -27.897 17.704 33.107 1.00 45.66 101 HIS A N 1
ATOM 736 C CA . HIS A 1 101 ? -29.008 17.198 33.920 1.00 45.66 101 HIS A CA 1
ATOM 737 C C . HIS A 1 101 ? -30.306 17.946 33.545 1.00 45.66 101 HIS A C 1
ATOM 739 O O . HIS A 1 101 ? -30.231 19.134 33.223 1.00 45.66 101 HIS A O 1
ATOM 745 N N . PRO A 1 102 ? -31.482 17.289 33.567 1.00 54.97 102 PRO A N 1
ATOM 746 C CA . PRO A 1 102 ? -32.753 17.924 33.238 1.00 54.97 102 PRO A CA 1
ATOM 747 C C . PRO A 1 102 ? -33.279 18.766 34.408 1.00 54.97 102 PRO A C 1
ATOM 749 O O . PRO A 1 102 ? -33.143 18.396 35.574 1.00 54.97 102 PRO A O 1
ATOM 752 N N . GLU A 1 103 ? -33.920 19.884 34.073 1.00 48.97 103 GLU A N 1
ATOM 753 C CA . GLU A 1 103 ? -34.787 20.630 34.981 1.00 48.97 103 GLU A CA 1
ATOM 754 C C . GLU A 1 103 ? -36.028 19.809 35.360 1.00 48.97 103 GLU A C 1
ATOM 756 O O . GLU A 1 103 ? -36.648 19.164 34.514 1.00 48.97 103 GLU A O 1
ATOM 761 N N . THR A 1 104 ? -36.462 19.911 36.617 1.00 43.38 104 THR A N 1
ATOM 762 C CA . THR A 1 104 ? -37.877 19.782 37.000 1.00 43.38 104 THR A CA 1
ATOM 763 C C . THR A 1 104 ? -38.154 20.687 38.206 1.00 43.38 104 THR A C 1
ATOM 765 O O . THR A 1 104 ? -37.816 20.371 39.340 1.00 43.38 104 THR A O 1
ATOM 768 N N . SER A 1 105 ? -38.714 21.856 37.887 1.00 48.38 105 SER A N 1
ATOM 769 C CA . SER A 1 105 ? -39.870 22.522 38.511 1.00 48.38 105 SER A CA 1
ATOM 770 C C . SER A 1 105 ? -40.022 22.531 40.044 1.00 48.38 105 SER A C 1
ATOM 772 O O . SER A 1 105 ? -40.399 21.527 40.635 1.00 48.38 105 SER A O 1
ATOM 774 N N . ALA A 1 106 ? -39.955 23.720 40.662 1.00 46.22 106 ALA A N 1
ATOM 775 C CA . ALA A 1 106 ? -41.142 24.493 41.091 1.00 46.22 106 ALA A CA 1
ATOM 776 C C . ALA A 1 106 ? -40.784 25.621 42.099 1.00 46.22 106 ALA A C 1
ATOM 778 O O . ALA A 1 106 ? -39.876 25.447 42.910 1.00 46.22 106 ALA A O 1
ATOM 779 N N . PRO A 1 107 ? -41.504 26.765 42.088 1.00 65.69 107 PRO A N 1
ATOM 780 C CA . PRO A 1 107 ? -41.266 27.901 42.978 1.00 65.69 107 PRO A CA 1
ATOM 781 C C . PRO A 1 107 ? -42.305 27.995 44.112 1.00 65.69 107 PRO A C 1
ATOM 783 O O . PRO A 1 107 ? -43.459 27.629 43.917 1.00 65.69 107 PRO A O 1
ATOM 786 N N . ALA A 1 108 ? -41.929 28.574 45.255 1.00 38.28 108 ALA A N 1
ATOM 787 C CA . ALA A 1 108 ? -42.772 29.457 46.079 1.00 38.28 108 ALA A CA 1
ATOM 788 C C . ALA A 1 108 ? -42.008 29.877 47.342 1.00 38.28 108 ALA A C 1
ATOM 790 O O . ALA A 1 108 ? -41.332 29.067 47.969 1.00 38.28 108 ALA A O 1
ATOM 791 N N . GLY A 1 109 ? -42.105 31.160 47.694 1.00 44.91 109 GLY A N 1
ATOM 792 C CA . GLY A 1 109 ? -41.500 31.709 48.902 1.00 44.91 109 GLY A CA 1
ATOM 793 C C . GLY A 1 109 ? -42.244 31.344 50.185 1.00 44.91 109 GLY A C 1
ATOM 794 O O . GLY A 1 109 ? -43.250 30.646 50.153 1.00 44.91 109 GLY A O 1
ATOM 795 N N . VAL A 1 110 ? -41.731 31.865 51.303 1.00 40.59 110 VAL A N 1
ATOM 796 C CA . VAL A 1 110 ? -42.447 32.581 52.379 1.00 40.59 110 VAL A CA 1
ATOM 797 C C . VAL A 1 110 ? -41.490 32.724 53.581 1.00 40.59 110 VAL A C 1
ATOM 799 O O . VAL A 1 110 ? -41.008 31.755 54.150 1.00 40.59 110 VAL A O 1
ATOM 802 N N . THR A 1 111 ? -41.186 33.987 53.887 1.00 40.31 111 THR A N 1
ATOM 803 C CA . THR A 1 111 ? -40.770 34.613 55.160 1.00 40.31 111 THR A CA 1
ATOM 804 C C . THR A 1 111 ? -40.154 33.775 56.293 1.00 40.31 111 THR A C 1
ATOM 806 O O . THR A 1 111 ? -40.812 32.951 56.921 1.00 40.31 111 THR A O 1
ATOM 809 N N . HIS A 1 112 ? -38.959 34.190 56.726 1.00 47.41 112 HIS A N 1
ATOM 810 C CA . HIS A 1 112 ? -38.466 33.970 58.086 1.00 47.41 112 HIS A CA 1
ATOM 811 C C . HIS A 1 112 ? -39.319 34.733 59.111 1.00 47.41 112 HIS A C 1
ATOM 813 O O . HIS A 1 112 ? -39.336 35.966 59.092 1.00 47.41 112 HIS A O 1
ATOM 819 N N . ARG A 1 113 ? -39.950 34.030 60.062 1.00 54.59 113 ARG A N 1
ATOM 820 C CA . ARG A 1 113 ? -40.277 34.605 61.375 1.00 54.59 113 ARG A CA 1
ATOM 821 C C . ARG A 1 113 ? -40.546 33.540 62.453 1.00 54.59 113 ARG A C 1
ATOM 823 O O . ARG A 1 113 ? -41.263 32.583 62.217 1.00 54.59 113 ARG A O 1
ATOM 830 N N . VAL A 1 114 ? -40.079 33.880 63.660 1.00 40.12 114 VAL A N 1
ATOM 831 C CA . VAL A 1 114 ? -40.498 33.443 65.011 1.00 40.12 114 VAL A CA 1
ATOM 832 C C . VAL A 1 114 ? -39.817 32.197 65.612 1.00 40.12 114 VAL A C 1
ATOM 834 O O . VAL A 1 114 ? -40.165 31.057 65.352 1.00 40.12 114 VAL A O 1
ATOM 837 N N . VAL A 1 115 ? -38.842 32.497 66.480 1.00 49.97 115 VAL A N 1
ATOM 838 C CA . VAL A 1 115 ? -38.604 31.994 67.852 1.00 49.97 115 VAL A CA 1
ATOM 839 C C . VAL A 1 115 ? -39.557 30.897 68.362 1.00 49.97 115 VAL A C 1
ATOM 841 O O . VAL A 1 115 ? -40.748 31.148 68.490 1.00 49.97 115 VAL A O 1
ATOM 844 N N . SER A 1 116 ? -39.033 29.766 68.845 1.00 45.88 116 SER A N 1
ATOM 845 C CA . SER A 1 116 ? -39.217 29.309 70.243 1.00 45.88 116 SER A CA 1
ATOM 846 C C . SER A 1 116 ? -38.796 27.859 70.460 1.00 45.88 116 SER A C 1
ATOM 848 O O . SER A 1 116 ? -39.129 26.950 69.710 1.00 45.88 116 SER A O 1
ATOM 850 N N . SER A 1 117 ? -38.088 27.706 71.573 1.00 59.75 117 SER A N 1
ATOM 851 C CA . SER A 1 117 ? -37.767 26.490 72.307 1.00 59.75 117 SER A CA 1
ATOM 852 C C . SER A 1 117 ? -39.004 25.649 72.651 1.00 59.75 117 SER A C 1
ATOM 854 O O . SER A 1 117 ? -39.994 26.191 73.143 1.00 59.75 117 SER A O 1
ATOM 856 N N . SER A 1 118 ? -38.913 24.325 72.485 1.00 42.03 118 SER A N 1
ATOM 857 C CA . SER A 1 118 ? -39.587 23.371 73.376 1.00 42.03 118 SER A CA 1
ATOM 858 C C . SER A 1 118 ? -38.817 22.040 73.478 1.00 42.03 118 SER A C 1
ATOM 860 O O . SER A 1 118 ? -38.243 21.538 72.517 1.00 42.03 118 SER A O 1
ATOM 862 N N . THR A 1 119 ? -38.780 21.565 74.718 1.00 38.50 119 THR A N 1
ATOM 863 C CA . THR A 1 119 ? -38.183 20.398 75.390 1.00 38.50 119 THR A CA 1
ATOM 864 C C . THR A 1 119 ? -38.188 19.048 74.634 1.00 38.50 119 THR A C 1
ATOM 866 O O . THR A 1 119 ? -39.158 18.748 73.940 1.00 38.50 119 THR A O 1
ATOM 869 N N . PRO A 1 120 ? -37.169 18.172 74.814 1.00 54.84 120 PRO A N 1
ATOM 870 C CA . PRO A 1 120 ? -37.098 16.872 74.141 1.00 54.84 120 PRO A CA 1
ATOM 871 C C . PRO A 1 120 ? -38.084 15.851 74.735 1.00 54.84 120 PRO A C 1
ATOM 873 O O . PRO A 1 120 ? -38.160 15.667 75.947 1.00 54.84 120 PRO A O 1
ATOM 876 N N . THR A 1 121 ? -38.803 15.149 73.861 1.00 45.31 121 THR A N 1
ATOM 877 C CA . THR A 1 121 ? -39.606 13.944 74.152 1.00 45.31 121 THR A CA 1
ATOM 878 C C . THR A 1 121 ? -38.929 12.768 73.426 1.00 45.31 121 THR A C 1
ATOM 880 O O . THR A 1 121 ? -38.422 12.991 72.324 1.00 45.31 121 THR A O 1
ATOM 883 N N . PRO A 1 122 ? -38.816 11.557 74.016 1.00 50.62 122 PRO A N 1
ATOM 884 C CA . PRO A 1 122 ? -37.898 10.519 73.544 1.00 50.62 122 PRO A CA 1
ATOM 885 C C . PRO A 1 122 ? -38.175 10.102 72.097 1.00 50.62 122 PRO A C 1
ATOM 887 O O . PRO A 1 122 ? -39.265 9.661 71.741 1.00 50.62 122 PRO A O 1
ATOM 890 N N . SER A 1 123 ? -37.137 10.287 71.283 1.00 47.25 123 SER A N 1
ATOM 891 C CA . SER A 1 123 ? -37.084 10.029 69.851 1.00 47.25 123 SER A CA 1
ATOM 892 C C . SER A 1 123 ? -37.327 8.556 69.547 1.00 47.25 123 SER A C 1
ATOM 894 O O . SER A 1 123 ? -36.651 7.683 70.093 1.00 47.25 123 SER A O 1
ATOM 896 N N . ALA A 1 124 ? -38.242 8.300 68.612 1.00 56.09 124 ALA A N 1
ATOM 897 C CA . ALA A 1 124 ? -38.312 7.043 67.886 1.00 56.09 124 ALA A CA 1
ATOM 898 C C . ALA A 1 124 ? -36.910 6.666 67.380 1.00 56.09 124 ALA A C 1
ATOM 900 O O . ALA A 1 124 ? -36.164 7.526 66.901 1.00 56.09 124 ALA A O 1
ATOM 901 N N . THR A 1 125 ? -36.548 5.391 67.514 1.00 57.88 125 THR A N 1
ATOM 902 C CA . THR A 1 125 ? -35.346 4.821 66.904 1.00 57.88 125 THR A CA 1
ATOM 903 C C . THR A 1 125 ? -35.352 5.171 65.413 1.00 57.88 125 THR A C 1
ATOM 905 O O . THR A 1 125 ? -36.311 4.801 64.730 1.00 57.88 125 THR A O 1
ATOM 908 N N . PRO A 1 126 ? -34.353 5.904 64.888 1.00 68.81 126 PRO A N 1
ATOM 909 C CA . PRO A 1 126 ? -34.320 6.207 63.467 1.00 68.81 126 PRO A CA 1
ATOM 910 C C . PRO A 1 126 ? -34.220 4.883 62.705 1.00 68.81 126 PRO A C 1
ATOM 912 O O . PRO A 1 126 ? -33.289 4.106 62.909 1.00 68.81 126 PRO A O 1
ATOM 915 N N . THR A 1 127 ? -35.220 4.593 61.873 1.00 68.19 127 THR A N 1
ATOM 916 C CA . THR A 1 127 ? -35.137 3.480 60.924 1.00 68.19 127 THR A CA 1
ATOM 917 C C . THR A 1 127 ? -34.195 3.929 59.806 1.00 68.19 127 THR A C 1
ATOM 919 O O . THR A 1 127 ? -34.471 4.974 59.211 1.00 68.19 127 THR A O 1
ATOM 922 N N . PRO A 1 128 ? -33.086 3.215 59.540 1.00 76.12 128 PRO A N 1
ATOM 923 C CA . PRO A 1 128 ? -32.126 3.629 58.524 1.00 76.12 128 PRO A CA 1
ATOM 924 C C . PRO A 1 128 ? -32.791 3.624 57.147 1.00 76.12 128 PRO A C 1
ATOM 926 O O . PRO A 1 128 ? -33.557 2.713 56.811 1.00 76.12 128 PRO A O 1
ATOM 929 N N . VAL A 1 129 ? -32.517 4.649 56.342 1.00 86.06 129 VAL A N 1
ATOM 930 C CA . VAL A 1 129 ? -33.107 4.761 55.002 1.00 86.06 129 VAL A CA 1
ATOM 931 C C . VAL A 1 129 ? -32.268 3.926 54.040 1.00 86.06 129 VAL A C 1
ATOM 933 O O . VAL A 1 129 ? -31.137 4.287 53.709 1.00 86.06 129 VAL A O 1
ATOM 936 N N . ILE A 1 130 ? -32.830 2.808 53.575 1.00 88.94 130 ILE A N 1
ATOM 937 C CA . ILE A 1 130 ? -32.204 1.951 52.564 1.00 88.94 130 ILE A CA 1
ATOM 938 C C . ILE A 1 130 ? -32.608 2.442 51.176 1.00 88.94 130 ILE A C 1
ATOM 940 O O . ILE A 1 130 ? -33.792 2.498 50.847 1.00 88.94 130 ILE A O 1
ATOM 944 N N . THR A 1 131 ? -31.622 2.769 50.345 1.00 91.44 131 THR A N 1
ATOM 945 C CA . THR A 1 131 ? -31.839 3.176 48.949 1.00 91.44 131 THR A CA 1
ATOM 946 C C . THR A 1 131 ? -31.060 2.262 48.016 1.00 91.44 131 THR A C 1
ATOM 948 O O . THR A 1 131 ? -29.919 1.909 48.301 1.00 91.44 131 THR A O 1
ATOM 951 N N . THR A 1 132 ? -31.650 1.889 46.882 1.00 93.94 132 THR A N 1
ATOM 952 C CA . THR A 1 132 ? -30.953 1.152 45.821 1.00 93.94 132 THR A CA 1
ATOM 953 C C . THR A 1 132 ? -30.728 2.054 44.613 1.00 93.94 132 THR A C 1
ATOM 955 O O . THR A 1 132 ? -31.575 2.883 44.275 1.00 93.94 132 THR A O 1
ATOM 958 N N . LYS A 1 133 ? -29.568 1.920 43.967 1.00 94.44 133 LYS A N 1
ATOM 959 C CA . LYS A 1 133 ? -29.211 2.680 42.766 1.00 94.44 133 LYS A CA 1
ATOM 960 C C . LYS A 1 133 ? -28.560 1.766 41.739 1.00 94.44 133 LYS A C 1
ATOM 962 O O . LYS A 1 133 ? -27.705 0.953 42.079 1.00 94.44 133 LYS A O 1
ATOM 967 N N . VAL A 1 134 ? -28.938 1.944 40.479 1.00 96.06 134 VAL A N 1
ATOM 968 C CA . VAL A 1 134 ? -28.260 1.316 39.343 1.00 96.06 134 VAL A CA 1
ATOM 969 C C . VAL A 1 134 ? -27.080 2.198 38.938 1.00 96.06 134 VAL A C 1
ATOM 971 O O . VAL A 1 134 ? -27.256 3.387 38.662 1.00 96.06 134 VAL A O 1
ATOM 974 N N . VAL A 1 135 ? -25.876 1.630 38.936 1.00 97.25 135 VAL A N 1
ATOM 975 C CA . VAL A 1 135 ? -24.628 2.317 38.579 1.00 97.25 135 VAL A CA 1
ATOM 976 C C . VAL A 1 135 ? -23.959 1.559 37.438 1.00 97.25 135 VAL A C 1
ATOM 978 O O . VAL A 1 135 ? -23.718 0.361 37.552 1.00 97.25 135 VAL A O 1
ATOM 981 N N . ALA A 1 136 ? -23.664 2.256 36.341 1.00 95.62 136 ALA A N 1
ATOM 982 C CA . ALA A 1 136 ? -22.909 1.712 35.218 1.00 95.62 136 ALA A CA 1
ATOM 983 C C . ALA A 1 136 ? -21.429 2.095 35.344 1.00 95.62 136 ALA A C 1
ATOM 985 O O . ALA A 1 136 ? -21.105 3.262 35.570 1.00 95.62 136 ALA A O 1
ATOM 986 N N . GLU A 1 137 ? -20.547 1.117 35.169 1.00 97.12 137 GLU A N 1
ATOM 987 C CA . GLU A 1 137 ? -19.095 1.280 35.175 1.00 97.12 137 GLU A CA 1
ATOM 988 C C . GLU A 1 137 ? -18.525 0.737 33.860 1.00 97.12 137 GLU A C 1
ATOM 990 O O . GLU A 1 137 ? -18.865 -0.369 33.434 1.00 97.12 137 GLU A O 1
ATOM 995 N N . THR A 1 138 ? -17.691 1.529 33.186 1.00 97.12 138 THR A N 1
ATOM 996 C CA . THR A 1 138 ? -17.115 1.173 31.883 1.00 97.12 138 THR A CA 1
ATOM 997 C C . THR A 1 138 ? -15.659 0.748 32.025 1.00 97.12 138 THR A C 1
ATOM 999 O O . THR A 1 138 ? -14.862 1.493 32.596 1.00 97.12 138 THR A O 1
ATOM 1002 N N . ALA A 1 139 ? -15.295 -0.388 31.433 1.00 96.69 139 ALA A N 1
ATOM 1003 C CA . ALA A 1 139 ? -13.916 -0.853 31.317 1.00 96.69 139 ALA A CA 1
ATOM 1004 C C . ALA A 1 139 ? -13.483 -0.907 29.845 1.00 96.69 139 ALA A C 1
ATOM 1006 O O . ALA A 1 139 ? -14.280 -1.183 28.949 1.00 96.69 139 ALA A O 1
ATOM 1007 N N . VAL A 1 140 ? -12.206 -0.624 29.584 1.00 98.00 140 VAL A N 1
ATOM 1008 C CA . VAL A 1 140 ? -11.634 -0.647 28.229 1.00 98.00 140 VAL A CA 1
ATOM 1009 C C . VAL A 1 140 ? -11.151 -2.056 27.898 1.00 98.00 140 VAL A C 1
ATOM 1011 O O . VAL A 1 140 ? -10.379 -2.637 28.659 1.00 98.00 140 VAL A O 1
ATOM 1014 N N . ILE A 1 141 ? -11.542 -2.573 26.732 1.00 98.06 141 ILE A N 1
ATOM 1015 C CA . ILE A 1 141 ? -11.045 -3.845 26.196 1.00 98.06 141 ILE A CA 1
ATOM 1016 C C . ILE A 1 141 ? -9.944 -3.529 25.172 1.00 98.06 141 ILE A C 1
ATOM 1018 O O . ILE A 1 141 ? -10.252 -2.954 24.125 1.00 98.06 141 ILE A O 1
ATOM 1022 N N . PRO A 1 142 ? -8.667 -3.858 25.429 1.00 98.19 142 PRO A N 1
ATOM 1023 C CA . PRO A 1 142 ? -7.588 -3.532 24.505 1.00 98.19 142 PRO A CA 1
ATOM 1024 C C . PRO A 1 142 ? -7.748 -4.262 23.164 1.00 98.19 142 PRO A C 1
ATOM 1026 O O . PRO A 1 142 ? -8.180 -5.416 23.125 1.00 98.19 142 PRO A O 1
ATOM 1029 N N . PHE A 1 143 ? -7.379 -3.608 22.060 1.00 97.88 143 PHE A N 1
ATOM 1030 C CA . PHE A 1 143 ? -7.299 -4.286 20.767 1.00 97.88 143 PHE A CA 1
ATOM 1031 C C . PHE A 1 143 ? -6.070 -5.190 20.662 1.00 97.88 143 PHE A C 1
ATOM 1033 O O . PHE A 1 143 ? -5.042 -4.977 21.304 1.00 97.88 143 PHE A O 1
ATOM 1040 N N . THR A 1 144 ? -6.164 -6.186 19.787 1.00 97.94 144 THR A N 1
ATOM 1041 C CA . THR A 1 144 ? -5.047 -7.056 19.411 1.00 97.94 144 THR A CA 1
ATOM 1042 C C . THR A 1 144 ? -4.421 -6.597 18.097 1.00 97.94 144 THR A C 1
ATOM 1044 O O . THR A 1 144 ? -5.057 -5.904 17.304 1.00 97.94 144 THR A O 1
ATOM 1047 N N . SER A 1 145 ? -3.169 -6.976 17.843 1.00 97.44 145 SER A N 1
ATOM 1048 C CA . SER A 1 145 ? -2.483 -6.707 16.577 1.00 97.44 145 SER A CA 1
ATOM 1049 C C . SER A 1 145 ? -2.222 -7.999 15.805 1.00 97.44 145 SER A C 1
ATOM 1051 O O . SER A 1 145 ? -1.946 -9.051 16.378 1.00 97.44 145 SER A O 1
ATOM 1053 N N . THR A 1 146 ? -2.319 -7.913 14.484 1.00 97.62 146 THR A N 1
ATOM 1054 C CA . THR A 1 146 ? -2.075 -9.013 13.550 1.00 97.62 146 THR A CA 1
ATOM 1055 C C . THR A 1 146 ? -1.205 -8.529 12.400 1.00 97.62 146 THR A C 1
ATOM 1057 O O . THR A 1 146 ? -1.207 -7.346 12.045 1.00 97.62 146 THR A O 1
ATOM 1060 N N . THR A 1 147 ? -0.418 -9.440 11.835 1.00 97.19 147 THR A N 1
ATOM 1061 C CA . THR A 1 147 ? 0.447 -9.162 10.688 1.00 97.19 147 THR A CA 1
ATOM 1062 C C . THR A 1 147 ? 0.059 -10.059 9.527 1.00 97.19 147 THR A C 1
ATOM 1064 O O . THR A 1 147 ? -0.169 -11.251 9.721 1.00 97.19 147 THR A O 1
ATOM 1067 N N . VAL A 1 148 ? -0.044 -9.469 8.339 1.00 97.56 148 VAL A N 1
ATOM 1068 C CA . VAL A 1 148 ? -0.377 -10.173 7.098 1.00 97.56 148 VAL A CA 1
ATOM 1069 C C . VAL A 1 148 ? 0.702 -9.887 6.065 1.00 97.56 148 VAL A C 1
ATOM 1071 O O . VAL A 1 148 ? 1.070 -8.735 5.839 1.00 97.56 148 VAL A O 1
ATOM 1074 N N . ASP A 1 149 ? 1.191 -10.934 5.415 1.00 97.81 149 ASP A N 1
ATOM 1075 C CA . ASP A 1 149 ? 2.194 -10.808 4.365 1.00 97.81 149 ASP A CA 1
ATOM 1076 C C . ASP A 1 149 ? 1.541 -10.419 3.033 1.00 97.81 149 ASP A C 1
ATOM 1078 O O . ASP A 1 149 ? 0.506 -10.959 2.638 1.00 97.81 149 ASP A O 1
ATOM 1082 N N . SER A 1 150 ? 2.175 -9.502 2.305 1.00 96.25 150 SER A N 1
ATOM 1083 C CA . SER A 1 150 ? 1.778 -9.101 0.958 1.00 96.25 150 SER A CA 1
ATOM 1084 C C . SER A 1 150 ? 2.899 -9.356 -0.040 1.00 96.25 150 SER A C 1
ATOM 1086 O O . SER A 1 150 ? 3.919 -8.665 -0.056 1.00 96.25 150 SER A O 1
ATOM 1088 N N . ALA A 1 151 ? 2.646 -10.300 -0.946 1.00 96.62 151 ALA A N 1
ATOM 1089 C CA . ALA A 1 151 ? 3.537 -10.635 -2.054 1.00 96.62 151 ALA A CA 1
ATOM 1090 C C . ALA A 1 151 ? 3.618 -9.543 -3.136 1.00 96.62 151 ALA A C 1
ATOM 1092 O O . ALA A 1 151 ? 4.395 -9.682 -4.075 1.00 96.62 151 ALA A O 1
ATOM 1093 N N . THR A 1 152 ? 2.815 -8.478 -3.042 1.00 94.44 152 THR A N 1
ATOM 1094 C CA . THR A 1 152 ? 2.825 -7.356 -3.996 1.00 94.44 152 THR A CA 1
ATOM 1095 C C . THR A 1 152 ? 3.495 -6.105 -3.435 1.00 94.44 152 THR A C 1
ATOM 1097 O O . THR A 1 152 ? 3.936 -5.254 -4.206 1.00 94.44 152 THR A O 1
ATOM 1100 N N . ALA A 1 153 ? 3.598 -5.978 -2.109 1.00 95.19 153 ALA A N 1
ATOM 1101 C CA . ALA A 1 153 ? 4.290 -4.865 -1.473 1.00 95.19 153 ALA A CA 1
ATOM 1102 C C . ALA A 1 153 ? 5.804 -5.150 -1.380 1.00 95.19 153 ALA A C 1
ATOM 1104 O O . ALA A 1 153 ? 6.179 -6.269 -1.020 1.00 95.19 153 ALA A O 1
ATOM 1105 N N . PRO A 1 154 ? 6.684 -4.168 -1.672 1.00 96.62 154 PRO A N 1
ATOM 1106 C CA . PRO A 1 154 ? 8.134 -4.365 -1.645 1.00 96.62 154 PRO A CA 1
ATOM 1107 C C . PRO A 1 154 ? 8.641 -4.903 -0.306 1.00 96.62 154 PRO A C 1
ATOM 1109 O O . PRO A 1 154 ? 8.206 -4.443 0.755 1.00 96.62 154 PRO A O 1
ATOM 1112 N N . GLN A 1 155 ? 9.596 -5.832 -0.355 1.00 96.31 155 GLN A N 1
ATOM 1113 C CA . GLN A 1 155 ? 10.218 -6.380 0.844 1.00 96.31 155 GLN A CA 1
ATOM 1114 C C . GLN A 1 155 ? 10.784 -5.266 1.735 1.00 96.31 155 GLN A C 1
ATOM 1116 O O . GLN A 1 155 ? 11.407 -4.320 1.256 1.00 96.31 155 GLN A O 1
ATOM 1121 N N . GLY A 1 156 ? 10.551 -5.383 3.044 1.00 94.88 156 GLY A N 1
ATOM 1122 C CA . GLY A 1 156 ? 11.009 -4.409 4.040 1.00 94.88 156 GLY A CA 1
ATOM 1123 C C . GLY A 1 156 ? 10.075 -3.211 4.230 1.00 94.88 156 GLY A C 1
ATOM 1124 O O . GLY A 1 156 ? 10.344 -2.361 5.076 1.00 94.88 156 GLY A O 1
ATOM 1125 N N . THR A 1 157 ? 8.963 -3.141 3.491 1.00 95.62 157 THR A N 1
ATOM 1126 C CA . THR A 1 157 ? 7.900 -2.159 3.747 1.00 95.62 157 THR A CA 1
ATOM 1127 C C . THR A 1 157 ? 6.856 -2.722 4.707 1.00 95.62 157 THR A C 1
ATOM 1129 O O . THR A 1 157 ? 6.579 -3.920 4.716 1.00 95.62 157 THR A O 1
ATOM 1132 N N . SER A 1 158 ? 6.266 -1.855 5.528 1.00 96.50 158 SER A N 1
ATOM 1133 C CA . SER A 1 158 ? 5.115 -2.198 6.363 1.00 96.50 158 SER A CA 1
ATOM 1134 C C . SER A 1 158 ? 4.121 -1.044 6.388 1.00 96.50 158 SER A C 1
ATOM 1136 O O . SER A 1 158 ? 4.504 0.123 6.282 1.00 96.50 158 SER A O 1
ATOM 1138 N N . SER A 1 159 ? 2.833 -1.364 6.484 1.00 95.75 159 SER A N 1
ATOM 1139 C CA . SER A 1 159 ? 1.769 -0.365 6.592 1.00 95.75 159 SER A CA 1
ATOM 1140 C C . SER A 1 159 ? 0.609 -0.894 7.423 1.00 95.75 159 SER A C 1
ATOM 1142 O O . SER A 1 159 ? 0.246 -2.063 7.318 1.00 95.75 159 SER A O 1
ATOM 1144 N N . ILE A 1 160 ? 0.019 -0.039 8.257 1.00 97.81 160 ILE A N 1
ATOM 1145 C CA . ILE A 1 160 ? -1.217 -0.373 8.968 1.00 97.81 160 ILE A CA 1
ATOM 1146 C C . ILE A 1 160 ? -2.357 -0.305 7.949 1.00 97.81 160 ILE A C 1
ATOM 1148 O O . ILE A 1 160 ? -2.704 0.777 7.478 1.00 97.81 160 ILE A O 1
ATOM 1152 N N . THR A 1 161 ? -2.920 -1.457 7.596 1.00 96.38 161 THR A N 1
ATOM 1153 C CA . THR A 1 161 ? -4.034 -1.575 6.642 1.00 96.38 161 THR A CA 1
ATOM 1154 C C . THR A 1 161 ? -5.393 -1.558 7.326 1.00 96.38 161 THR A C 1
ATOM 1156 O O . THR A 1 161 ? -6.392 -1.208 6.702 1.00 96.38 161 THR A O 1
ATOM 1159 N N . THR A 1 162 ? -5.444 -1.891 8.615 1.00 97.38 162 THR A N 1
ATOM 1160 C CA . THR A 1 162 ? -6.642 -1.731 9.444 1.00 97.38 162 THR A CA 1
ATOM 1161 C C . THR A 1 162 ? -6.221 -1.164 10.796 1.00 97.38 162 THR A C 1
ATOM 1163 O O . THR A 1 162 ? -5.439 -1.815 11.491 1.00 97.38 162 THR A O 1
ATOM 1166 N N . PRO A 1 163 ? -6.663 0.049 11.170 1.00 97.56 163 PRO A N 1
ATOM 1167 C CA . PRO A 1 163 ? -6.338 0.612 12.473 1.00 97.56 163 PRO A CA 1
ATOM 1168 C C . PRO A 1 163 ? -7.035 -0.181 13.583 1.00 97.56 163 PRO A C 1
ATOM 1170 O O . PRO A 1 163 ? -8.195 -0.566 13.440 1.00 97.56 163 PRO A O 1
ATOM 1173 N N . GLY A 1 164 ? -6.325 -0.412 14.687 1.00 97.75 164 GLY A N 1
ATOM 1174 C CA . GLY A 1 164 ? -6.911 -1.012 15.881 1.00 97.75 164 GLY A CA 1
ATOM 1175 C C . GLY A 1 164 ? -7.751 -0.005 16.662 1.00 97.75 164 GLY A C 1
ATOM 1176 O O . GLY A 1 164 ? -7.434 1.187 16.690 1.00 97.75 164 GLY A O 1
ATOM 1177 N N . ALA A 1 165 ? -8.807 -0.484 17.314 1.00 97.88 165 ALA A N 1
ATOM 1178 C CA . ALA A 1 165 ? -9.630 0.316 18.216 1.00 97.88 165 ALA A CA 1
ATOM 1179 C C . ALA A 1 165 ? -10.013 -0.507 19.446 1.00 97.88 165 ALA A C 1
ATOM 1181 O O . ALA A 1 165 ? -10.455 -1.648 19.322 1.00 97.88 165 ALA A O 1
ATOM 1182 N N . ASN A 1 166 ? -9.849 0.071 20.635 1.00 98.38 166 ASN A N 1
ATOM 1183 C CA . ASN A 1 166 ? -10.254 -0.592 21.869 1.00 98.38 166 ASN A CA 1
ATOM 1184 C C . ASN A 1 166 ? -11.779 -0.748 21.919 1.00 98.38 166 ASN A C 1
ATOM 1186 O O . ASN A 1 166 ? -12.520 0.133 21.483 1.00 98.38 166 ASN A O 1
ATOM 1190 N N . GLY A 1 167 ? -12.223 -1.862 22.486 1.00 98.00 167 GLY A N 1
ATOM 1191 C CA . GLY A 1 167 ? -13.613 -2.087 22.841 1.00 98.00 167 GLY A CA 1
ATOM 1192 C C . GLY A 1 167 ? -13.962 -1.482 24.200 1.00 98.00 167 GLY A C 1
ATOM 1193 O O . GLY A 1 167 ? -13.101 -0.973 24.924 1.00 98.00 167 GLY A O 1
ATOM 1194 N N . VAL A 1 168 ? -15.236 -1.580 24.561 1.00 98.19 168 VAL A N 1
ATOM 1195 C CA . VAL A 1 168 ? -15.785 -1.125 25.837 1.00 98.19 168 VAL A CA 1
ATOM 1196 C C . VAL A 1 168 ? -16.669 -2.226 26.410 1.00 98.19 168 VAL A C 1
ATOM 1198 O O . VAL A 1 168 ? -17.593 -2.711 25.754 1.00 98.19 168 VAL A O 1
ATOM 1201 N N . GLU A 1 169 ? -16.369 -2.615 27.642 1.00 97.94 169 GLU A N 1
ATOM 1202 C CA . GLU A 1 169 ? -17.204 -3.450 28.498 1.00 97.94 169 GLU A CA 1
ATOM 1203 C C . GLU A 1 169 ? -17.980 -2.534 29.448 1.00 97.94 169 GLU A C 1
ATOM 1205 O O . GLU A 1 169 ? -17.450 -1.540 29.950 1.00 97.94 169 GLU A O 1
ATOM 1210 N N . THR A 1 170 ? -19.255 -2.822 29.676 1.00 97.25 170 THR A N 1
ATOM 1211 C CA . THR A 1 170 ? -20.103 -2.069 30.602 1.00 97.25 170 THR A CA 1
ATOM 1212 C C . THR A 1 170 ? -20.668 -3.019 31.641 1.00 97.25 170 THR A C 1
ATOM 1214 O O . THR A 1 170 ? -21.449 -3.916 31.319 1.00 97.25 170 THR A O 1
ATOM 1217 N N . LYS A 1 171 ? -20.286 -2.785 32.896 1.00 97.56 171 LYS A N 1
ATOM 1218 C CA . LYS A 1 171 ? -20.762 -3.526 34.060 1.00 97.56 171 LYS A CA 1
ATOM 1219 C C . LYS A 1 171 ? -21.820 -2.695 34.767 1.00 97.56 171 LYS A C 1
ATOM 1221 O O . LYS A 1 171 ? -21.567 -1.552 35.150 1.00 97.56 171 LYS A O 1
ATOM 1226 N N . THR A 1 172 ? -23.013 -3.254 34.925 1.00 96.50 172 THR A N 1
ATOM 1227 C CA . THR A 1 172 ? -24.107 -2.597 35.648 1.00 96.50 172 THR A CA 1
ATOM 1228 C C . THR A 1 172 ? -24.231 -3.218 37.023 1.00 96.50 172 THR A C 1
ATOM 1230 O O . THR A 1 172 ? -24.444 -4.425 37.150 1.00 96.50 172 THR A O 1
ATOM 1233 N N . TYR A 1 173 ? -24.127 -2.392 38.055 1.00 97.00 173 TYR A N 1
ATOM 1234 C CA . TYR A 1 173 ? -24.238 -2.805 39.444 1.00 97.00 173 TYR A CA 1
ATOM 1235 C C . TYR A 1 173 ? -25.513 -2.251 40.073 1.00 97.00 173 TYR A C 1
ATOM 1237 O O . TYR A 1 173 ? -25.839 -1.074 39.902 1.00 97.00 173 TYR A O 1
ATOM 1245 N N . LEU A 1 174 ? -26.200 -3.079 40.858 1.00 96.56 174 LEU A N 1
ATOM 1246 C CA . LEU A 1 174 ? -27.176 -2.612 41.834 1.00 96.56 174 LEU A CA 1
ATOM 1247 C C . LEU A 1 174 ? -26.442 -2.363 43.148 1.00 96.56 174 LEU A C 1
ATOM 1249 O O . LEU A 1 174 ? -25.953 -3.297 43.790 1.00 96.56 174 LEU A O 1
ATOM 1253 N N . VAL A 1 175 ? -26.353 -1.096 43.528 1.00 97.69 175 VAL A N 1
ATOM 1254 C CA . VAL A 1 175 ? -25.682 -0.660 44.747 1.00 97.69 175 VAL A CA 1
ATOM 1255 C C . VAL A 1 175 ? -26.736 -0.313 45.790 1.00 97.69 175 VAL A C 1
ATOM 1257 O O . VAL A 1 175 ? -27.639 0.486 45.529 1.00 97.69 175 VAL A O 1
ATOM 1260 N N . THR A 1 176 ? -26.641 -0.934 46.961 1.00 94.50 176 THR A N 1
ATOM 1261 C CA . THR A 1 176 ? -27.480 -0.637 48.123 1.00 94.50 176 THR A CA 1
ATOM 1262 C C . THR A 1 176 ? -26.731 0.320 49.035 1.00 94.50 176 THR A C 1
ATOM 1264 O O . THR A 1 176 ? -25.558 0.106 49.341 1.00 94.50 176 THR A O 1
ATOM 1267 N N . TYR A 1 177 ? -27.423 1.367 49.463 1.00 92.38 177 TYR A N 1
ATOM 1268 C CA . TYR A 1 177 ? -26.931 2.369 50.391 1.00 92.38 177 TYR A CA 1
ATOM 1269 C C . TYR A 1 177 ? -27.772 2.337 51.665 1.00 92.38 177 TYR A C 1
ATOM 1271 O O . TYR A 1 177 ? -29.000 2.264 51.582 1.00 92.38 177 TYR A O 1
ATOM 1279 N N . SER A 1 178 ? -27.124 2.437 52.822 1.00 91.94 178 SER A N 1
ATOM 1280 C CA . SER A 1 178 ? -27.766 2.709 54.112 1.00 91.94 178 SER A CA 1
ATOM 1281 C C . SER A 1 178 ? -27.287 4.067 54.591 1.00 91.94 178 SER A C 1
ATOM 1283 O O . SER A 1 178 ? -26.081 4.283 54.693 1.00 91.94 178 SER A O 1
ATOM 1285 N N . ASP A 1 179 ? -28.214 4.995 54.826 1.00 88.06 179 ASP A N 1
ATOM 1286 C CA . ASP A 1 179 ? -27.908 6.360 55.285 1.00 88.06 179 ASP A CA 1
ATOM 1287 C C . ASP A 1 179 ? -26.854 7.077 54.412 1.00 88.06 179 ASP A C 1
ATOM 1289 O O . ASP A 1 179 ? -26.006 7.831 54.884 1.00 88.06 179 ASP A O 1
ATOM 1293 N N . GLY A 1 180 ? -26.897 6.812 53.100 1.00 85.88 180 GLY A N 1
ATOM 1294 C CA . GLY A 1 180 ? -25.986 7.385 52.105 1.00 85.88 180 GLY A CA 1
ATOM 1295 C C . GLY A 1 180 ? -24.638 6.670 51.951 1.00 85.88 180 GLY A C 1
ATOM 1296 O O . GLY A 1 180 ? -23.882 7.022 51.046 1.00 85.88 180 GLY A O 1
ATOM 1297 N N . VAL A 1 181 ? -24.340 5.649 52.760 1.00 90.75 181 VAL A N 1
ATOM 1298 C CA . VAL A 1 181 ? -23.102 4.856 52.670 1.00 90.75 181 VAL A CA 1
ATOM 1299 C C . VAL A 1 181 ? -23.352 3.570 51.885 1.00 90.75 181 VAL A C 1
ATOM 1301 O O . VAL A 1 181 ? -24.322 2.865 52.151 1.00 90.75 181 VAL A O 1
ATOM 1304 N N . GLU A 1 182 ? -22.488 3.259 50.913 1.00 93.44 182 GLU A N 1
ATOM 1305 C CA . GLU A 1 182 ? -22.553 2.017 50.126 1.00 93.44 182 GLU A CA 1
ATOM 1306 C C . GLU A 1 182 ? -22.341 0.802 51.044 1.00 93.44 182 GLU A C 1
ATOM 1308 O O . GLU A 1 182 ? -21.279 0.652 51.646 1.00 93.44 182 GLU A O 1
ATOM 1313 N N . THR A 1 183 ? -23.355 -0.059 51.167 1.00 93.69 183 THR A N 1
ATOM 1314 C CA . THR A 1 183 ? -23.319 -1.261 52.019 1.00 93.69 183 THR A CA 1
ATOM 1315 C C . THR A 1 183 ? -23.156 -2.543 51.220 1.00 93.69 183 THR A C 1
ATOM 1317 O O . THR A 1 183 ? -22.595 -3.520 51.713 1.00 93.69 183 THR A O 1
ATOM 1320 N N . THR A 1 184 ? -23.672 -2.593 49.993 1.00 95.12 184 THR A N 1
ATOM 1321 C CA . THR A 1 184 ? -23.607 -3.791 49.151 1.00 95.12 184 THR A CA 1
ATOM 1322 C C . THR A 1 184 ? -23.596 -3.403 47.684 1.00 95.12 184 THR A C 1
ATOM 1324 O O . THR A 1 184 ? -24.371 -2.549 47.259 1.00 95.12 184 THR A O 1
ATOM 1327 N N . ARG A 1 185 ? -22.763 -4.084 46.897 1.00 96.94 185 ARG A N 1
ATOM 1328 C CA . ARG A 1 185 ? -22.707 -3.955 45.442 1.00 96.94 185 ARG A CA 1
ATOM 1329 C C . ARG A 1 185 ? -22.895 -5.327 44.808 1.00 96.94 185 ARG A C 1
ATOM 1331 O O . ARG A 1 185 ? -22.124 -6.240 45.089 1.00 96.94 185 ARG A O 1
ATOM 1338 N N . VAL A 1 186 ? -23.904 -5.467 43.950 1.00 96.69 186 VAL A N 1
ATOM 1339 C CA . VAL A 1 186 ? -24.188 -6.712 43.218 1.00 96.69 186 VAL A CA 1
ATOM 1340 C C . VAL A 1 186 ? -24.119 -6.446 41.718 1.00 96.69 186 VAL A C 1
ATOM 1342 O O . VAL A 1 186 ? -24.782 -5.535 41.224 1.00 96.69 186 VAL A O 1
ATOM 1345 N N . LEU A 1 187 ? -23.321 -7.232 40.990 1.00 97.25 187 LEU A N 1
ATOM 1346 C CA . LEU A 1 187 ? -23.254 -7.185 39.527 1.00 97.25 187 LEU A CA 1
ATOM 1347 C C . LEU A 1 187 ? -24.567 -7.720 38.942 1.00 97.25 187 LEU A C 1
ATOM 1349 O O . LEU A 1 187 ? -24.930 -8.868 39.188 1.00 97.25 187 LEU A O 1
ATOM 1353 N N . GLN A 1 188 ? -25.280 -6.890 38.185 1.00 96.94 188 GLN A N 1
ATOM 1354 C CA . GLN A 1 188 ? -26.522 -7.270 37.507 1.00 96.94 188 GLN A CA 1
ATOM 1355 C C . GLN A 1 188 ? -26.304 -7.648 36.045 1.00 96.94 188 GLN A C 1
ATOM 1357 O O . GLN A 1 188 ? -26.972 -8.548 35.542 1.00 96.94 188 GLN A O 1
ATOM 1362 N N . SER A 1 189 ? -25.395 -6.964 35.353 1.00 95.62 189 SER A N 1
ATOM 1363 C CA . SER A 1 189 ? -25.058 -7.284 33.969 1.00 95.62 189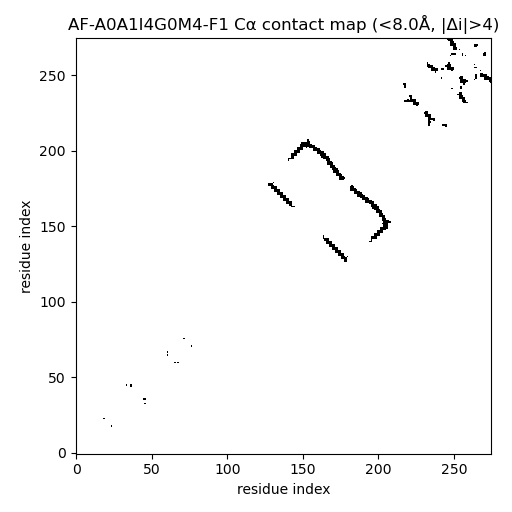 SER A CA 1
ATOM 1364 C C . SER A 1 189 ? -23.601 -6.978 33.673 1.00 95.62 189 SER A C 1
ATOM 1366 O O . SER A 1 189 ? -23.015 -6.061 34.249 1.00 95.62 189 SER A O 1
ATOM 1368 N N . ASP A 1 190 ? -23.040 -7.756 32.758 1.00 97.56 190 ASP A N 1
ATOM 1369 C CA . ASP A 1 190 ? -21.701 -7.575 32.223 1.00 97.56 190 ASP A CA 1
ATOM 1370 C C . ASP A 1 190 ? -21.763 -7.832 30.721 1.00 97.56 190 ASP A C 1
ATOM 1372 O O . ASP A 1 190 ? -22.072 -8.944 30.284 1.00 97.56 190 ASP A O 1
ATOM 1376 N N . VAL A 1 191 ? -21.604 -6.775 29.931 1.00 96.69 191 VAL A N 1
ATOM 1377 C CA . VAL A 1 191 ? -21.783 -6.838 28.480 1.00 96.69 191 VAL A CA 1
ATOM 1378 C C . VAL A 1 191 ? -20.735 -6.004 27.766 1.00 96.69 191 VAL A C 1
ATOM 1380 O O . VAL A 1 191 ? -20.467 -4.855 28.115 1.00 96.69 191 VAL A O 1
ATOM 1383 N N . VAL A 1 192 ? -20.190 -6.574 26.695 1.00 97.94 192 VAL A N 1
ATOM 1384 C CA . VAL A 1 192 ? -19.350 -5.846 25.745 1.00 97.94 192 VAL A CA 1
ATOM 1385 C C . VAL A 1 192 ? -20.254 -4.956 24.899 1.00 97.94 192 VAL A C 1
ATOM 1387 O O . VAL A 1 192 ? -20.956 -5.435 24.010 1.00 97.94 192 VAL A O 1
ATOM 1390 N N . THR A 1 193 ? -20.261 -3.658 25.191 1.00 96.38 193 THR A N 1
ATOM 1391 C CA . THR A 1 193 ? -21.083 -2.675 24.472 1.00 96.38 193 THR A CA 1
ATOM 1392 C C . THR A 1 193 ? -20.430 -2.227 23.174 1.00 96.38 193 THR A C 1
ATOM 1394 O O . THR A 1 193 ? -21.127 -1.853 22.235 1.00 96.38 193 THR A O 1
ATOM 1397 N N . THR A 1 194 ? -19.099 -2.286 23.087 1.00 97.31 194 THR A N 1
ATOM 1398 C CA . THR A 1 194 ? -18.352 -2.041 21.846 1.00 97.31 194 THR A CA 1
ATOM 1399 C C . THR A 1 194 ? -17.257 -3.097 21.702 1.00 97.31 194 THR A C 1
ATOM 1401 O O . THR A 1 194 ? -16.377 -3.160 22.559 1.00 97.31 194 THR A O 1
ATOM 1404 N N . PRO A 1 195 ? -17.274 -3.952 20.666 1.00 97.50 195 PRO A N 1
ATOM 1405 C CA . PRO A 1 195 ? -16.219 -4.941 20.473 1.00 97.50 195 PRO A CA 1
ATOM 1406 C C . PRO A 1 195 ? -14.898 -4.263 20.064 1.00 97.50 195 PRO A C 1
ATOM 1408 O O . PRO A 1 195 ? -14.932 -3.271 19.330 1.00 97.50 195 PRO A O 1
ATOM 1411 N N . PRO A 1 196 ? -13.732 -4.777 20.497 1.00 97.88 196 PRO A N 1
ATOM 1412 C CA . PRO A 1 196 ? -12.448 -4.282 20.014 1.00 97.88 196 PRO A CA 1
ATOM 1413 C C . PRO A 1 196 ? -12.250 -4.625 18.532 1.00 97.88 196 PRO A C 1
ATOM 1415 O O . PRO A 1 196 ? -12.627 -5.703 18.068 1.00 97.88 196 PRO A O 1
ATOM 1418 N N . VAL A 1 197 ? -11.604 -3.724 17.797 1.00 98.06 197 VAL A N 1
ATOM 1419 C CA . VAL A 1 197 ? -11.196 -3.926 16.401 1.00 98.06 197 VAL A CA 1
ATOM 1420 C C . VAL A 1 197 ? -9.706 -4.224 16.374 1.00 98.06 197 VAL A C 1
ATOM 1422 O O . VAL A 1 197 ? -8.910 -3.408 16.833 1.00 98.06 197 VAL A O 1
ATOM 1425 N N . ALA A 1 198 ? -9.322 -5.378 15.829 1.00 97.94 198 ALA A N 1
ATOM 1426 C CA . ALA A 1 198 ? -7.919 -5.756 15.715 1.00 97.94 198 ALA A CA 1
ATOM 1427 C C . ALA A 1 198 ? -7.169 -4.855 14.721 1.00 97.94 198 ALA A C 1
ATOM 1429 O O . ALA A 1 198 ? -7.658 -4.564 13.627 1.00 97.94 198 ALA A O 1
ATOM 1430 N N . GLN A 1 199 ? -5.950 -4.456 15.079 1.00 98.38 199 GLN A N 1
ATOM 1431 C CA . GLN A 1 199 ? -5.040 -3.788 14.159 1.00 98.38 199 GLN A CA 1
ATOM 1432 C C . GLN A 1 199 ? -4.455 -4.809 13.181 1.00 98.38 199 GLN A C 1
ATOM 1434 O O . GLN A 1 199 ? -3.960 -5.858 13.596 1.00 98.38 199 GLN A O 1
ATOM 1439 N N . VAL A 1 200 ? -4.439 -4.475 11.894 1.00 98.19 200 VAL A N 1
ATOM 1440 C CA . VAL A 1 200 ? -3.788 -5.277 10.854 1.00 98.19 200 VAL A CA 1
ATOM 1441 C C . VAL A 1 200 ? -2.647 -4.470 10.255 1.00 98.19 200 VAL A C 1
ATOM 1443 O O . VAL A 1 200 ? -2.863 -3.395 9.687 1.00 98.19 200 VAL A O 1
ATOM 1446 N N . THR A 1 201 ? -1.435 -5.000 10.368 1.00 98.00 201 THR A N 1
ATOM 1447 C CA . THR A 1 201 ? -0.247 -4.476 9.695 1.00 98.00 201 THR A CA 1
ATOM 1448 C C . THR A 1 201 ? 0.086 -5.384 8.518 1.00 98.00 201 THR A C 1
ATOM 1450 O O . THR A 1 201 ? 0.331 -6.572 8.699 1.00 98.00 201 THR A O 1
ATOM 1453 N N . THR A 1 202 ? 0.123 -4.830 7.313 1.00 98.06 202 THR A N 1
ATOM 1454 C CA . THR A 1 202 ? 0.574 -5.550 6.123 1.00 98.06 202 THR A CA 1
ATOM 1455 C C . THR A 1 202 ? 2.070 -5.342 5.930 1.00 98.06 202 THR A C 1
ATOM 1457 O O . THR A 1 202 ? 2.521 -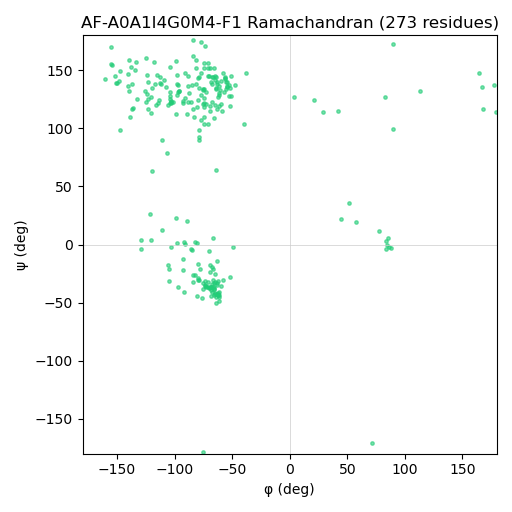4.193 5.867 1.00 98.06 202 THR A O 1
ATOM 1460 N N . VAL A 1 203 ? 2.834 -6.429 5.823 1.00 97.88 203 VAL A N 1
ATOM 1461 C CA . VAL A 1 203 ? 4.279 -6.409 5.546 1.00 97.88 203 VAL A CA 1
ATOM 1462 C C . VAL A 1 203 ? 4.550 -6.874 4.120 1.00 97.88 203 VAL A C 1
ATOM 1464 O O . VAL A 1 203 ? 3.950 -7.830 3.637 1.00 97.88 203 VAL A O 1
ATOM 1467 N N . GLY A 1 204 ? 5.428 -6.171 3.414 1.00 97.69 204 GLY A N 1
ATOM 1468 C CA . GLY A 1 204 ? 5.802 -6.530 2.055 1.00 97.69 204 GLY A CA 1
ATOM 1469 C C . GLY A 1 204 ? 6.808 -7.672 2.019 1.00 97.69 204 GLY A C 1
ATOM 1470 O O . GLY A 1 204 ? 7.796 -7.661 2.757 1.00 97.69 204 GLY A O 1
ATOM 1471 N N . THR A 1 205 ? 6.571 -8.637 1.134 1.00 97.00 205 THR A N 1
ATOM 1472 C CA . THR A 1 205 ? 7.460 -9.780 0.866 1.00 97.00 205 THR A CA 1
ATOM 1473 C C . THR A 1 205 ? 7.926 -9.831 -0.591 1.00 97.00 205 THR A C 1
ATOM 1475 O O . THR A 1 205 ? 8.653 -10.745 -0.977 1.00 97.00 205 THR A O 1
ATOM 1478 N N . TYR A 1 206 ? 7.560 -8.838 -1.410 1.00 95.81 206 TYR A N 1
ATOM 1479 C CA . TYR A 1 206 ? 7.932 -8.800 -2.820 1.00 95.81 206 TYR A CA 1
ATOM 1480 C C . TYR A 1 206 ? 9.416 -8.482 -3.021 1.00 95.81 206 TYR A C 1
ATOM 1482 O O . TYR A 1 206 ? 9.888 -7.392 -2.684 1.00 95.81 206 TYR A O 1
ATOM 1490 N N . VAL A 1 207 ? 10.128 -9.402 -3.669 1.00 95.94 207 VAL A N 1
ATOM 1491 C CA . VAL A 1 207 ? 11.483 -9.186 -4.180 1.00 95.94 207 VAL A CA 1
ATOM 1492 C C . VAL A 1 207 ? 11.398 -9.034 -5.687 1.00 95.94 207 VAL A C 1
ATOM 1494 O O . VAL A 1 207 ? 10.942 -9.941 -6.382 1.00 95.94 207 VAL A O 1
ATOM 1497 N N . ALA A 1 208 ? 11.832 -7.880 -6.197 1.00 92.56 208 ALA A N 1
ATOM 1498 C CA . ALA A 1 208 ? 11.912 -7.686 -7.635 1.00 92.56 208 ALA A CA 1
ATOM 1499 C C . ALA A 1 208 ? 12.886 -8.719 -8.229 1.00 92.56 208 ALA A C 1
ATOM 1501 O O . ALA A 1 208 ? 13.985 -8.888 -7.687 1.00 92.56 208 ALA A O 1
ATOM 1502 N N . PRO A 1 209 ? 12.518 -9.401 -9.327 1.00 91.38 209 PRO A N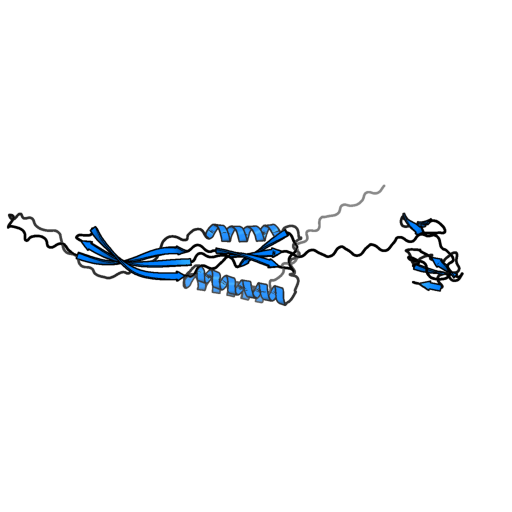 1
ATOM 1503 C CA . PRO A 1 209 ? 13.448 -10.283 -10.008 1.00 91.38 209 PRO A CA 1
ATOM 1504 C C . PRO A 1 209 ? 14.689 -9.488 -10.437 1.00 91.38 209 PRO A C 1
ATOM 1506 O O . PRO A 1 209 ? 14.578 -8.292 -10.740 1.00 91.38 209 PRO A O 1
ATOM 1509 N N . PRO A 1 210 ? 15.874 -10.126 -10.455 1.00 92.44 210 PRO A N 1
ATOM 1510 C CA . PRO A 1 210 ? 17.085 -9.456 -10.894 1.00 92.44 210 PRO A CA 1
ATOM 1511 C C . PRO A 1 210 ? 16.876 -8.899 -12.308 1.00 92.44 210 PRO A C 1
ATOM 1513 O O . PRO A 1 210 ? 16.200 -9.538 -13.125 1.00 92.44 210 PRO A O 1
ATOM 1516 N N . PRO A 1 211 ? 17.428 -7.710 -12.612 1.00 90.00 211 PRO A N 1
ATOM 1517 C CA . PRO A 1 211 ? 17.348 -7.172 -13.958 1.00 90.00 211 PRO A CA 1
ATOM 1518 C C . PRO A 1 211 ? 17.942 -8.187 -14.946 1.00 90.00 211 PRO A C 1
ATOM 1520 O O . PRO A 1 211 ? 18.924 -8.859 -14.605 1.00 90.00 211 PRO A O 1
ATOM 1523 N N . PRO A 1 212 ? 17.377 -8.310 -16.161 1.00 88.56 212 PRO A N 1
ATOM 1524 C CA . PRO A 1 212 ? 17.976 -9.130 -17.203 1.00 88.56 212 PRO A CA 1
ATOM 1525 C C . PRO A 1 212 ? 19.455 -8.765 -17.390 1.00 88.56 212 PRO A C 1
ATOM 1527 O O . PRO A 1 212 ? 19.804 -7.584 -17.262 1.00 88.56 212 PRO A O 1
ATOM 1530 N N . PRO A 1 213 ? 20.331 -9.740 -17.695 1.00 84.75 213 PRO A N 1
ATOM 1531 C CA . PRO A 1 213 ? 21.724 -9.441 -17.989 1.00 84.75 213 PRO A CA 1
ATOM 1532 C C . PRO A 1 213 ? 21.792 -8.409 -19.117 1.00 84.75 213 PRO A C 1
ATOM 1534 O O . PRO A 1 213 ? 21.059 -8.502 -20.106 1.00 84.75 213 PRO A O 1
ATOM 1537 N N . ALA A 1 214 ? 22.658 -7.407 -18.955 1.00 78.00 214 ALA A N 1
ATOM 1538 C CA . ALA A 1 214 ? 22.905 -6.437 -20.011 1.00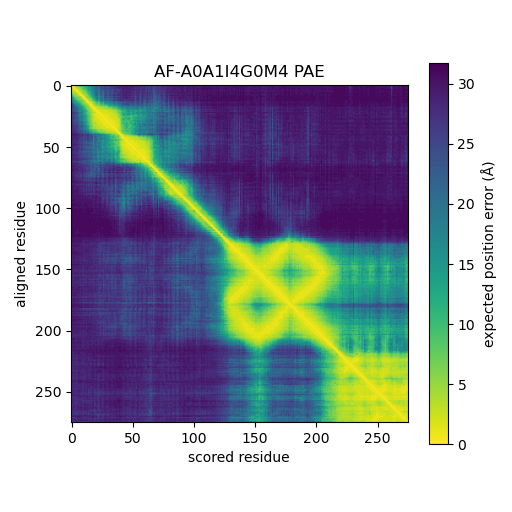 78.00 214 ALA A CA 1
ATOM 1539 C C . ALA A 1 214 ? 23.339 -7.175 -21.294 1.00 78.00 214 ALA A C 1
ATOM 1541 O O . ALA A 1 214 ? 24.070 -8.168 -21.192 1.00 78.00 214 ALA A O 1
ATOM 1542 N N . PRO A 1 215 ? 22.922 -6.718 -22.492 1.00 68.25 215 PRO A N 1
ATOM 1543 C CA . PRO A 1 215 ? 23.425 -7.274 -23.741 1.00 68.25 215 PRO A CA 1
ATOM 1544 C C . PRO A 1 215 ? 24.954 -7.283 -23.733 1.00 68.25 215 PRO A C 1
ATOM 1546 O O . PRO A 1 215 ? 25.577 -6.296 -23.333 1.00 68.25 215 PRO A O 1
ATOM 1549 N N . ALA A 1 216 ? 25.556 -8.397 -24.153 1.00 66.06 216 ALA A N 1
ATOM 1550 C CA . ALA A 1 216 ? 27.004 -8.488 -24.268 1.00 66.06 216 ALA A CA 1
ATOM 1551 C C . ALA A 1 216 ? 27.520 -7.353 -25.167 1.00 66.06 216 ALA A C 1
ATOM 1553 O O . ALA A 1 216 ? 26.953 -7.088 -26.230 1.00 66.06 216 ALA A O 1
ATOM 1554 N N . ALA A 1 217 ? 28.581 -6.672 -24.730 1.00 65.44 217 ALA A N 1
ATOM 1555 C CA . ALA A 1 217 ? 29.233 -5.663 -25.552 1.00 65.44 217 ALA A CA 1
ATOM 1556 C C . ALA A 1 217 ? 29.735 -6.310 -26.857 1.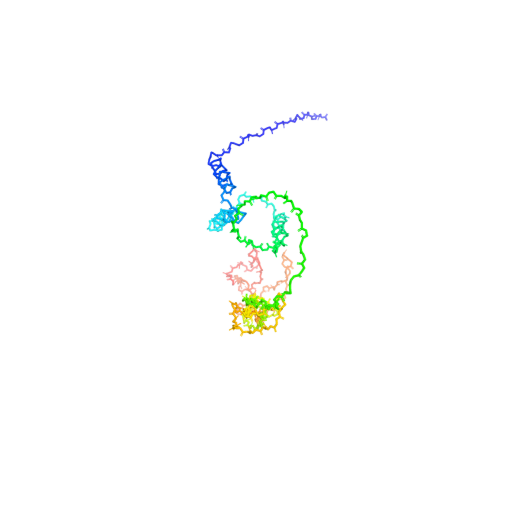00 65.44 217 ALA A C 1
ATOM 1558 O O . ALA A 1 217 ? 30.237 -7.438 -26.812 1.00 65.44 217 ALA A O 1
ATOM 1559 N N . PRO A 1 218 ? 29.625 -5.626 -28.010 1.00 66.69 218 PRO A N 1
ATOM 1560 C CA . PRO A 1 218 ? 30.134 -6.166 -29.262 1.00 66.69 218 PRO A CA 1
ATOM 1561 C C . PRO A 1 218 ? 31.654 -6.351 -29.167 1.00 66.69 218 PRO A C 1
ATOM 1563 O O . PRO A 1 218 ? 32.386 -5.418 -28.825 1.00 66.69 218 PRO A O 1
ATOM 1566 N N . THR A 1 219 ? 32.151 -7.554 -29.460 1.00 75.19 219 THR A N 1
ATOM 1567 C CA . THR A 1 219 ? 33.592 -7.803 -29.575 1.00 75.19 219 THR A CA 1
ATOM 1568 C C . THR A 1 219 ? 34.061 -7.298 -30.929 1.00 75.19 219 THR A C 1
ATOM 1570 O O . THR A 1 219 ? 33.889 -7.968 -31.943 1.00 75.19 219 THR A O 1
ATOM 1573 N N . CYS A 1 220 ? 34.625 -6.095 -30.952 1.00 81.75 220 CYS A N 1
ATOM 1574 C CA . CYS A 1 220 ? 35.116 -5.492 -32.184 1.00 81.75 220 CYS A CA 1
ATOM 1575 C C . CYS A 1 220 ? 36.387 -6.214 -32.663 1.00 81.75 220 CYS A C 1
ATOM 1577 O O . CYS A 1 220 ? 37.470 -5.982 -32.120 1.00 81.75 220 CYS A O 1
ATOM 1579 N N . THR A 1 221 ? 36.281 -7.060 -33.689 1.00 82.69 221 THR A N 1
ATOM 1580 C CA . THR A 1 221 ? 37.434 -7.815 -34.213 1.00 82.69 221 THR A CA 1
ATOM 1581 C C . THR A 1 221 ? 38.370 -6.907 -35.010 1.00 82.69 221 THR A C 1
ATOM 1583 O O . THR A 1 221 ? 39.590 -7.025 -34.922 1.00 82.69 221 THR A O 1
ATOM 1586 N N . ASN A 1 222 ? 37.811 -5.923 -35.721 1.00 85.06 222 ASN A N 1
ATOM 1587 C CA . ASN A 1 222 ? 38.567 -4.968 -36.539 1.00 85.06 222 ASN A CA 1
ATOM 1588 C C . ASN A 1 222 ? 39.014 -3.700 -35.765 1.00 85.06 222 ASN A C 1
ATOM 1590 O O . ASN A 1 222 ? 39.290 -2.638 -36.335 1.00 85.06 222 ASN A O 1
ATOM 1594 N N . GLY A 1 223 ? 39.053 -3.791 -34.430 1.00 87.56 223 GLY A N 1
ATOM 1595 C CA . GLY A 1 223 ? 39.354 -2.682 -33.526 1.00 87.56 223 GLY A CA 1
ATOM 1596 C C . GLY A 1 223 ? 38.235 -1.639 -33.426 1.00 87.56 223 GLY A C 1
ATOM 1597 O O . GLY A 1 223 ? 37.118 -1.821 -33.912 1.00 87.56 223 GLY A O 1
ATOM 1598 N N . THR A 1 224 ? 38.533 -0.520 -32.766 1.00 90.81 224 THR A N 1
ATOM 1599 C CA . THR A 1 224 ? 37.556 0.534 -32.453 1.00 90.81 224 THR A CA 1
ATOM 1600 C C . THR A 1 224 ? 37.990 1.908 -32.954 1.00 90.81 224 THR A C 1
ATOM 1602 O O . THR A 1 224 ? 39.168 2.160 -33.222 1.00 90.81 224 THR A O 1
ATOM 1605 N N . TYR A 1 225 ? 37.025 2.815 -33.086 1.00 88.62 225 TYR A N 1
ATOM 1606 C CA . TYR A 1 225 ? 37.259 4.243 -33.288 1.00 88.62 225 TYR A CA 1
ATOM 1607 C C . TYR A 1 225 ? 36.365 5.066 -32.354 1.00 88.62 225 TYR A C 1
ATOM 1609 O O . TYR A 1 225 ? 35.331 4.588 -31.892 1.00 88.62 225 TYR A O 1
ATOM 1617 N N . VAL A 1 226 ? 36.766 6.303 -32.060 1.00 90.25 226 VAL A N 1
ATOM 1618 C CA . VAL A 1 226 ? 35.943 7.250 -31.297 1.00 90.25 226 VAL A CA 1
ATOM 1619 C C . VAL A 1 226 ? 35.147 8.089 -32.287 1.00 90.25 226 VAL A C 1
ATOM 1621 O O . VAL A 1 226 ? 35.724 8.721 -33.174 1.00 90.25 226 VAL A O 1
ATOM 1624 N N . ASN A 1 227 ? 33.821 8.067 -32.178 1.00 88.00 227 ASN A N 1
ATOM 1625 C CA . ASN A 1 227 ? 32.965 8.879 -33.037 1.00 88.00 227 ASN A CA 1
ATOM 1626 C C . ASN A 1 227 ? 32.952 10.354 -32.584 1.00 88.00 227 ASN A C 1
ATOM 1628 O O . ASN A 1 227 ? 33.470 10.713 -31.529 1.00 88.00 227 ASN A O 1
ATOM 1632 N N . SER A 1 228 ? 32.306 11.227 -33.359 1.00 86.88 228 SER A N 1
ATOM 1633 C CA . SER A 1 228 ? 32.211 12.660 -33.037 1.00 86.88 228 SER A CA 1
ATOM 1634 C C . SER A 1 228 ? 31.459 12.975 -31.736 1.00 86.88 228 SER A C 1
ATOM 1636 O O . SER A 1 228 ? 31.525 14.105 -31.265 1.00 86.88 228 SER A O 1
ATOM 1638 N N . ALA A 1 229 ? 30.724 12.011 -31.172 1.00 87.56 229 ALA A N 1
ATOM 1639 C CA . ALA A 1 229 ? 30.041 12.135 -29.885 1.00 87.56 229 ALA A CA 1
ATOM 1640 C C . ALA A 1 229 ? 30.909 11.667 -28.699 1.00 87.56 229 ALA A C 1
ATOM 1642 O O . ALA A 1 229 ? 30.451 11.717 -27.562 1.00 87.56 229 ALA A O 1
ATOM 1643 N N . GLY A 1 230 ? 32.146 11.219 -28.947 1.00 88.88 230 GLY A N 1
ATOM 1644 C CA . GLY A 1 230 ? 33.062 10.722 -27.917 1.00 88.88 230 GLY A CA 1
ATOM 1645 C C . GLY A 1 230 ? 32.883 9.241 -27.570 1.00 88.88 230 GLY A C 1
ATOM 1646 O O . GLY A 1 230 ? 33.562 8.748 -26.674 1.00 88.88 230 GLY A O 1
ATOM 1647 N N . ASN A 1 231 ? 32.018 8.511 -28.280 1.00 88.88 231 ASN A N 1
ATOM 1648 C CA . ASN A 1 231 ? 31.757 7.101 -27.994 1.00 88.88 231 ASN A CA 1
ATOM 1649 C C . ASN A 1 231 ? 32.733 6.196 -28.752 1.00 88.88 231 ASN A C 1
ATOM 1651 O O . ASN A 1 231 ? 32.955 6.381 -29.952 1.00 88.88 231 ASN A O 1
ATOM 1655 N N . THR A 1 232 ? 33.263 5.180 -28.069 1.00 89.12 232 THR A N 1
ATOM 1656 C CA . THR A 1 232 ? 34.034 4.094 -28.686 1.00 89.12 232 THR A CA 1
ATOM 1657 C C . THR A 1 232 ? 33.089 3.145 -29.418 1.00 89.12 232 THR A C 1
ATOM 1659 O O . THR A 1 232 ? 32.210 2.537 -28.812 1.00 89.12 232 THR A O 1
ATOM 1662 N N . VAL A 1 233 ? 33.271 3.026 -30.729 1.00 89.12 233 VAL A N 1
ATOM 1663 C CA . VAL A 1 233 ? 32.437 2.229 -31.634 1.00 89.12 233 VAL A CA 1
ATOM 1664 C C . VAL A 1 233 ? 33.323 1.234 -32.386 1.00 89.12 233 VAL A C 1
ATOM 1666 O O . VAL A 1 233 ? 34.478 1.542 -32.693 1.00 89.12 233 VAL A O 1
ATOM 1669 N N . CYS A 1 234 ? 32.808 0.040 -32.686 1.00 90.56 234 CYS A N 1
ATOM 1670 C CA . CYS A 1 234 ? 33.529 -0.927 -33.514 1.00 90.56 234 CYS A CA 1
ATOM 1671 C C . CYS A 1 234 ? 33.746 -0.379 -34.930 1.00 90.56 234 CYS A C 1
ATOM 1673 O O . CYS A 1 234 ? 32.855 0.246 -35.518 1.00 90.56 234 CYS A O 1
ATOM 1675 N N . ARG A 1 235 ? 34.931 -0.616 -35.499 1.00 90.88 235 ARG A N 1
ATOM 1676 C CA . ARG A 1 235 ? 35.154 -0.340 -36.921 1.00 90.88 235 ARG A CA 1
ATOM 1677 C C . ARG A 1 235 ? 34.298 -1.272 -37.783 1.00 90.88 235 ARG A C 1
ATOM 1679 O O . ARG A 1 235 ? 34.008 -2.383 -37.342 1.00 90.88 235 ARG A O 1
ATOM 1686 N N . PRO A 1 236 ? 33.911 -0.842 -38.996 1.00 91.00 236 PRO A N 1
ATOM 1687 C CA . PRO A 1 236 ? 33.212 -1.717 -39.920 1.00 91.00 236 PRO A CA 1
ATOM 1688 C C . PRO A 1 236 ? 33.984 -3.013 -40.179 1.00 91.00 236 PRO A C 1
ATOM 1690 O O . PRO A 1 236 ? 35.214 -3.003 -40.302 1.00 91.00 236 PRO A O 1
ATOM 1693 N N . GLU A 1 237 ? 33.265 -4.127 -40.258 1.00 90.31 237 GLU A N 1
ATOM 1694 C CA . GLU A 1 237 ? 33.863 -5.438 -40.507 1.00 90.31 237 GLU A CA 1
ATOM 1695 C C . GLU A 1 237 ? 33.037 -6.260 -41.493 1.00 90.31 237 GLU A C 1
ATOM 1697 O O . GLU A 1 237 ? 31.828 -6.075 -41.635 1.00 90.31 237 GLU A O 1
ATOM 1702 N N . THR A 1 238 ? 33.713 -7.158 -42.203 1.00 90.06 238 THR A N 1
ATOM 1703 C CA . THR A 1 238 ? 33.071 -8.103 -43.114 1.00 90.06 238 THR A CA 1
ATOM 1704 C C . THR A 1 238 ? 32.794 -9.392 -42.356 1.00 90.06 238 THR A C 1
ATOM 1706 O O . THR A 1 238 ? 33.714 -10.019 -41.834 1.00 90.06 238 THR A O 1
ATOM 1709 N N . SER A 1 239 ? 31.537 -9.817 -42.330 1.00 85.69 239 SER A N 1
ATOM 1710 C CA . SER A 1 239 ? 31.108 -11.068 -41.704 1.00 85.69 239 SER A CA 1
ATOM 1711 C C . SER A 1 239 ? 30.050 -11.755 -42.567 1.00 85.69 239 SER A C 1
ATOM 1713 O O . SER A 1 239 ? 29.403 -11.128 -43.402 1.00 85.69 239 SER A O 1
ATOM 1715 N N . ALA A 1 240 ? 29.869 -13.067 -42.386 1.00 85.94 240 ALA A N 1
ATOM 1716 C CA . ALA A 1 240 ? 28.880 -13.841 -43.147 1.00 85.94 240 ALA A CA 1
ATOM 1717 C C . ALA A 1 240 ? 27.420 -13.462 -42.812 1.00 85.94 240 ALA A C 1
ATOM 1719 O O . ALA A 1 240 ? 26.512 -13.740 -43.591 1.00 85.94 240 ALA A O 1
ATOM 1720 N N . GLY A 1 241 ? 27.197 -12.826 -41.661 1.00 84.25 241 GLY A N 1
ATOM 1721 C CA . GLY A 1 241 ? 25.908 -12.308 -41.215 1.00 84.25 241 GLY A CA 1
ATOM 1722 C C . GLY A 1 241 ? 26.099 -11.162 -40.226 1.00 84.25 241 GLY A C 1
ATOM 1723 O O . GLY A 1 241 ? 27.222 -10.921 -39.781 1.00 84.25 241 GLY A O 1
ATOM 1724 N N . ALA A 1 242 ? 25.012 -10.464 -39.892 1.00 87.81 242 ALA A N 1
ATOM 1725 C CA . ALA A 1 242 ? 25.051 -9.299 -39.012 1.00 87.81 242 ALA A CA 1
ATOM 1726 C C . ALA A 1 242 ? 25.640 -9.659 -37.634 1.00 87.81 242 ALA A C 1
ATOM 1728 O O . ALA A 1 242 ? 25.033 -10.452 -36.907 1.00 87.81 242 ALA A O 1
ATOM 1729 N N . PRO A 1 243 ? 26.807 -9.104 -37.260 1.00 86.38 243 PRO A N 1
ATOM 1730 C CA . PRO A 1 243 ? 27.389 -9.353 -35.953 1.00 86.38 243 PRO A CA 1
ATOM 1731 C C . PRO A 1 243 ? 26.566 -8.637 -34.865 1.00 86.38 243 PRO A C 1
ATOM 1733 O O . PRO A 1 243 ? 25.943 -7.604 -35.142 1.00 86.38 243 PRO A O 1
ATOM 1736 N N . PRO A 1 244 ? 26.546 -9.146 -33.616 1.00 84.81 244 PRO A N 1
ATOM 1737 C CA . PRO A 1 244 ? 25.848 -8.487 -32.517 1.00 84.81 244 PRO A CA 1
ATOM 1738 C C . PRO A 1 244 ? 26.286 -7.026 -32.375 1.00 84.81 244 PRO A C 1
ATOM 1740 O O . PRO A 1 244 ? 27.477 -6.734 -32.306 1.00 84.81 244 PRO A O 1
ATOM 1743 N N . GLY A 1 245 ? 25.322 -6.106 -32.338 1.00 85.12 245 GLY A N 1
ATOM 1744 C CA . GLY A 1 245 ? 25.580 -4.668 -32.225 1.00 85.12 245 GLY A CA 1
ATOM 1745 C C . GLY A 1 245 ? 25.831 -3.936 -33.548 1.00 85.12 245 GLY A C 1
ATOM 1746 O O . GLY A 1 245 ? 25.990 -2.714 -33.514 1.00 85.12 245 GLY A O 1
ATOM 1747 N N . ALA A 1 246 ? 25.841 -4.622 -34.697 1.00 90.50 246 ALA A N 1
ATOM 1748 C CA . ALA A 1 246 ? 25.801 -3.946 -35.991 1.00 90.50 246 ALA A CA 1
ATOM 1749 C C . ALA A 1 246 ? 24.479 -3.187 -36.154 1.00 90.50 246 ALA A C 1
ATOM 1751 O O . ALA A 1 246 ? 23.406 -3.712 -35.870 1.00 90.50 246 ALA A O 1
ATOM 1752 N N . THR A 1 247 ? 24.568 -1.948 -36.624 1.00 92.88 247 THR A N 1
ATOM 1753 C CA . THR A 1 247 ? 23.424 -1.046 -36.806 1.00 92.88 247 THR A CA 1
ATOM 1754 C C . THR A 1 247 ? 23.039 -0.886 -38.273 1.00 92.88 247 THR A C 1
ATOM 1756 O O . THR A 1 247 ? 21.937 -0.436 -38.576 1.00 92.88 247 THR A O 1
ATOM 1759 N N . ALA A 1 248 ? 23.933 -1.234 -39.203 1.00 94.50 248 ALA A N 1
ATOM 1760 C CA . ALA A 1 248 ? 23.673 -1.150 -40.634 1.00 94.50 248 ALA A CA 1
ATOM 1761 C C . ALA A 1 248 ? 24.538 -2.121 -41.442 1.00 94.50 248 ALA A C 1
ATOM 1763 O O . ALA A 1 248 ? 25.654 -2.460 -41.043 1.00 94.50 248 ALA A O 1
ATOM 1764 N N . ARG A 1 249 ? 24.055 -2.488 -42.628 1.00 95.25 249 ARG A N 1
ATOM 1765 C CA . ARG A 1 249 ? 24.824 -3.134 -43.694 1.00 95.25 249 ARG A CA 1
ATOM 1766 C C . ARG A 1 249 ? 25.133 -2.109 -44.784 1.00 95.25 249 ARG A C 1
ATOM 1768 O O . ARG A 1 249 ? 24.230 -1.427 -45.271 1.00 95.25 249 ARG A O 1
ATOM 1775 N N . CYS A 1 250 ? 26.398 -1.983 -45.158 1.00 95.69 250 CYS A N 1
ATOM 1776 C CA . CYS A 1 250 ? 26.856 -1.093 -46.220 1.00 95.69 250 CYS A CA 1
ATOM 1777 C C . CYS A 1 250 ? 26.726 -1.747 -47.607 1.00 95.69 250 CYS A C 1
ATOM 1779 O O . CYS A 1 250 ? 26.616 -2.970 -47.719 1.00 95.69 250 CYS A O 1
ATOM 1781 N N . ASN A 1 251 ? 26.750 -0.941 -48.673 1.00 95.69 251 ASN A N 1
ATOM 1782 C CA . ASN A 1 251 ? 26.631 -1.427 -50.058 1.00 95.69 251 ASN A CA 1
ATOM 1783 C C . ASN A 1 251 ? 27.803 -2.310 -50.509 1.00 95.69 251 ASN A C 1
ATOM 1785 O O . ASN A 1 251 ? 27.627 -3.157 -51.380 1.00 95.69 251 ASN A O 1
ATOM 1789 N N . ASP A 1 252 ? 28.980 -2.156 -49.907 1.00 93.69 252 ASP A N 1
ATOM 1790 C CA . ASP A 1 252 ? 30.131 -3.033 -50.151 1.00 93.69 252 ASP A CA 1
ATOM 1791 C C . ASP A 1 252 ? 30.074 -4.369 -49.381 1.00 93.69 252 ASP A C 1
ATOM 1793 O O . ASP A 1 252 ? 30.986 -5.188 -49.486 1.00 93.69 252 ASP A O 1
ATOM 1797 N N . GLY A 1 253 ? 29.003 -4.604 -48.614 1.00 91.56 253 GLY A N 1
ATOM 1798 C CA . GLY A 1 253 ? 28.793 -5.819 -47.830 1.00 91.56 253 GLY A CA 1
ATOM 1799 C C . GLY A 1 253 ? 29.379 -5.788 -46.417 1.00 91.56 253 GLY A C 1
ATOM 1800 O O . GLY A 1 253 ? 29.152 -6.744 -45.675 1.00 91.56 253 GLY A O 1
ATOM 1801 N N . THR A 1 254 ? 30.075 -4.720 -46.015 1.00 94.00 254 THR A N 1
ATOM 1802 C CA . THR A 1 254 ? 30.560 -4.554 -44.632 1.00 94.00 254 THR A CA 1
ATOM 1803 C C . THR A 1 254 ? 29.424 -4.192 -43.667 1.00 94.00 254 THR A C 1
ATOM 1805 O O . THR A 1 254 ? 28.430 -3.570 -44.051 1.00 94.00 254 THR A O 1
ATOM 1808 N N . TYR A 1 255 ? 29.559 -4.566 -42.394 1.00 93.88 255 TYR A N 1
ATOM 1809 C CA . TYR A 1 255 ? 28.632 -4.185 -41.329 1.00 93.88 255 TYR A CA 1
ATOM 1810 C C . TYR A 1 255 ? 29.174 -2.995 -40.547 1.00 93.88 255 TYR A C 1
ATOM 1812 O O . TYR A 1 255 ? 30.315 -3.001 -40.090 1.00 93.88 255 TYR A O 1
ATOM 1820 N N . SER A 1 256 ? 28.346 -1.964 -40.388 1.00 92.69 256 SER A N 1
ATOM 1821 C CA . SER A 1 256 ? 28.659 -0.776 -39.603 1.00 92.69 256 SER A CA 1
ATOM 1822 C C . SER A 1 256 ? 28.056 -0.874 -38.206 1.00 92.69 256 SER A C 1
ATOM 1824 O O . SER A 1 256 ? 26.951 -1.375 -38.024 1.00 92.69 256 SER A O 1
ATOM 1826 N N . PHE A 1 257 ? 28.768 -0.311 -37.234 1.00 92.19 257 PHE A N 1
ATOM 1827 C CA . PHE A 1 257 ? 28.336 -0.185 -35.840 1.00 92.19 257 PHE A CA 1
ATOM 1828 C C . PHE A 1 257 ? 28.059 1.280 -35.468 1.00 92.19 257 PHE A C 1
ATOM 1830 O O . PHE A 1 257 ? 27.957 1.633 -34.293 1.00 92.19 257 PHE A O 1
ATOM 1837 N N . SER A 1 258 ? 27.985 2.165 -36.472 1.00 89.62 258 SER A N 1
ATOM 1838 C CA . SER A 1 258 ? 27.769 3.597 -36.268 1.00 89.62 258 SER A CA 1
ATOM 1839 C C . SER A 1 258 ? 26.474 3.851 -35.496 1.00 89.62 258 SER A C 1
ATOM 1841 O O . SER A 1 258 ? 25.409 3.346 -35.840 1.00 89.62 258 SER A O 1
ATOM 1843 N N . GLN A 1 259 ? 26.561 4.686 -34.464 1.00 88.94 259 GLN A N 1
ATOM 1844 C CA . GLN A 1 259 ? 25.422 5.057 -33.618 1.00 88.94 259 GLN A CA 1
ATOM 1845 C C . GLN A 1 259 ? 24.597 6.215 -34.201 1.00 88.94 259 GLN A C 1
ATOM 1847 O O . GLN A 1 259 ? 23.576 6.601 -33.635 1.00 88.94 259 GLN A O 1
ATOM 1852 N N . THR A 1 260 ? 25.039 6.811 -35.311 1.00 89.06 260 THR A N 1
ATOM 1853 C CA . THR A 1 260 ? 24.340 7.915 -35.976 1.00 89.06 260 THR A CA 1
ATOM 1854 C C . THR A 1 260 ? 23.926 7.502 -37.381 1.00 89.06 260 THR A C 1
ATOM 1856 O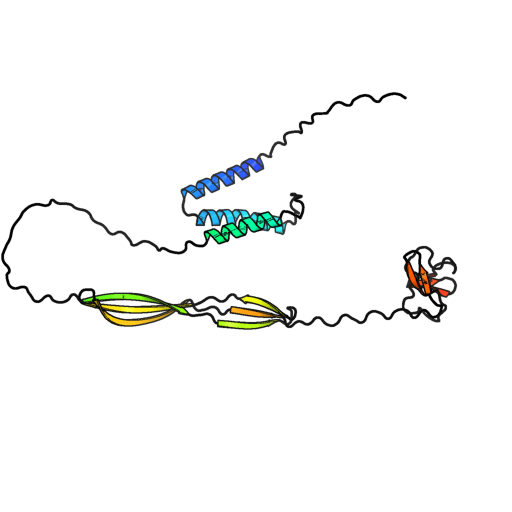 O . THR A 1 260 ? 24.495 6.591 -37.970 1.00 89.06 260 THR A O 1
ATOM 1859 N N . ARG A 1 261 ? 22.913 8.166 -37.950 1.00 89.81 261 ARG A N 1
ATOM 1860 C CA . ARG A 1 261 ? 22.514 7.927 -39.351 1.00 89.81 261 ARG A CA 1
ATOM 1861 C C . ARG A 1 261 ? 23.342 8.727 -40.355 1.00 89.81 261 ARG A C 1
ATOM 1863 O O . ARG A 1 261 ? 23.475 8.338 -41.510 1.00 89.81 261 ARG A O 1
ATOM 1870 N N . ARG A 1 262 ? 23.884 9.867 -39.927 1.00 89.38 262 ARG A N 1
ATOM 1871 C CA . ARG A 1 262 ? 24.597 10.800 -40.800 1.00 89.38 262 ARG A CA 1
ATOM 1872 C C . ARG A 1 262 ? 26.026 10.313 -41.030 1.00 89.38 262 ARG A C 1
ATOM 1874 O O . ARG A 1 262 ? 26.801 10.247 -40.085 1.00 89.38 262 ARG A O 1
ATOM 1881 N N . GLY A 1 263 ? 26.366 10.023 -42.285 1.00 87.50 263 GLY A N 1
ATOM 1882 C CA . GLY A 1 263 ? 27.708 9.574 -42.676 1.00 87.50 263 GLY A CA 1
ATOM 1883 C C . GLY A 1 263 ? 27.959 8.074 -42.490 1.00 87.50 263 GLY A C 1
ATOM 1884 O O . GLY A 1 263 ? 29.057 7.603 -42.767 1.00 87.50 263 GLY A O 1
ATOM 1885 N N . THR A 1 264 ? 26.961 7.301 -42.063 1.00 92.50 264 THR A N 1
ATOM 1886 C CA . THR A 1 264 ? 27.103 5.843 -41.959 1.00 92.50 264 THR A CA 1
ATOM 1887 C C . THR A 1 264 ? 27.316 5.238 -43.335 1.00 92.50 264 THR A C 1
ATOM 1889 O O . THR A 1 264 ? 26.640 5.607 -44.296 1.00 92.50 264 THR A O 1
ATOM 1892 N N . CYS A 1 265 ? 28.303 4.346 -43.427 1.00 92.75 265 CYS A N 1
ATOM 1893 C CA . CYS A 1 265 ? 28.760 3.747 -44.676 1.00 92.75 265 CYS A CA 1
ATOM 1894 C C . CYS A 1 265 ? 29.223 4.760 -45.744 1.00 92.75 265 CYS A C 1
ATOM 1896 O O . CYS A 1 265 ? 29.303 4.395 -46.913 1.00 92.75 265 CYS A O 1
ATOM 1898 N N . SER A 1 266 ? 29.558 6.015 -45.401 1.00 93.56 266 SER A N 1
ATOM 1899 C CA . SER A 1 266 ? 29.952 7.020 -46.408 1.00 93.56 266 SER A CA 1
ATOM 1900 C C . SER A 1 266 ? 31.181 6.607 -47.222 1.00 93.56 266 SER A C 1
ATOM 1902 O O . SER A 1 266 ? 31.241 6.876 -48.415 1.00 93.56 266 SER A O 1
ATOM 1904 N N . SER A 1 267 ? 32.132 5.917 -46.589 1.00 90.75 267 SER A N 1
ATOM 1905 C CA . SER A 1 267 ? 33.327 5.365 -47.245 1.00 90.75 267 SER A CA 1
ATOM 1906 C C . SER A 1 267 ? 33.097 3.985 -47.876 1.00 90.75 267 SER A C 1
ATOM 1908 O O . SER A 1 267 ? 33.995 3.456 -48.516 1.00 90.75 267 SER A O 1
ATOM 1910 N N . HIS A 1 268 ? 31.901 3.417 -47.697 1.00 91.44 268 HIS A N 1
ATOM 1911 C CA . HIS A 1 268 ? 31.517 2.044 -48.047 1.00 91.44 268 HIS A CA 1
ATOM 1912 C C . HIS A 1 268 ? 30.335 2.016 -49.038 1.00 91.44 268 HIS A C 1
ATOM 1914 O O . HIS A 1 268 ? 29.525 1.089 -49.060 1.00 91.44 268 HIS A O 1
ATOM 1920 N N . GLY A 1 269 ? 30.188 3.084 -49.833 1.00 92.69 269 GLY A N 1
ATOM 1921 C CA . GLY A 1 269 ? 29.153 3.195 -50.867 1.00 92.69 269 GLY A CA 1
ATOM 1922 C C . GLY A 1 269 ? 27.747 3.529 -50.357 1.00 92.69 269 GLY A C 1
ATOM 1923 O O . GLY A 1 269 ? 26.792 3.446 -51.123 1.00 92.69 269 GLY A O 1
ATOM 1924 N N . GLY A 1 270 ? 27.595 3.923 -49.094 1.00 93.62 270 GLY A N 1
ATOM 1925 C CA . GLY A 1 270 ? 26.304 4.208 -48.468 1.00 93.62 270 GLY A CA 1
ATOM 1926 C C . GLY A 1 270 ? 25.663 2.983 -47.812 1.00 93.62 270 GLY A C 1
ATOM 1927 O O . GLY A 1 270 ? 26.171 1.864 -47.884 1.00 93.62 270 GLY A O 1
ATOM 1928 N N . VAL A 1 271 ? 24.566 3.226 -47.096 1.00 96.50 271 VAL A N 1
ATOM 1929 C CA . VAL A 1 271 ? 23.837 2.184 -46.361 1.00 96.50 271 VAL A CA 1
ATOM 1930 C C . VAL A 1 271 ? 22.955 1.404 -47.329 1.00 96.50 271 VAL A C 1
ATOM 1932 O O . VAL A 1 271 ? 22.119 2.005 -48.001 1.00 96.50 271 VAL A O 1
ATOM 1935 N N . ALA A 1 272 ? 23.126 0.084 -47.364 1.00 95.25 272 ALA A N 1
ATOM 1936 C CA . ALA A 1 272 ? 22.234 -0.833 -48.065 1.00 95.25 272 ALA A CA 1
ATOM 1937 C C . ALA A 1 272 ? 20.982 -1.126 -47.224 1.00 95.25 272 ALA A C 1
ATOM 1939 O O . ALA A 1 272 ? 19.867 -1.088 -47.735 1.00 95.25 272 ALA A O 1
ATOM 1940 N N . GLU A 1 273 ? 21.164 -1.377 -45.922 1.00 94.56 273 GLU A N 1
ATOM 1941 C CA . GLU A 1 273 ? 20.088 -1.755 -44.998 1.00 94.56 273 GLU A CA 1
ATOM 1942 C C . GLU A 1 273 ? 20.397 -1.312 -43.557 1.00 94.56 273 GLU A C 1
ATOM 1944 O O . GLU A 1 273 ? 21.552 -1.330 -43.130 1.00 94.56 273 GLU A O 1
ATOM 1949 N N . TRP A 1 274 ? 19.369 -0.912 -42.803 1.00 94.00 274 TRP A N 1
ATOM 1950 C CA . TRP A 1 274 ? 19.455 -0.649 -41.359 1.00 94.00 274 TRP A CA 1
ATOM 1951 C C . TRP A 1 274 ? 18.975 -1.880 -40.586 1.00 94.00 274 TRP A C 1
ATOM 1953 O O . TRP A 1 274 ? 17.959 -2.455 -40.970 1.00 94.00 274 TRP A O 1
ATOM 1963 N N . LEU A 1 275 ? 19.686 -2.245 -39.515 1.00 89.69 275 LEU A N 1
ATOM 1964 C CA . LEU A 1 275 ? 19.426 -3.433 -38.690 1.00 89.69 275 LEU A CA 1
ATOM 1965 C C . LEU A 1 275 ? 18.749 -3.086 -37.358 1.00 89.69 275 LEU A C 1
ATOM 1967 O O . LEU A 1 275 ? 18.946 -1.945 -36.874 1.00 89.69 275 LEU A O 1
#

Mean predicted aligned error: 21.48 Å